Protein AF-A0A0G0BW53-F1 (afdb_monomer_lite)

Secondary structure (DSSP, 8-state):
--SSHHHHHHHHHHHTTS-HHHHHHHT-------------------------TTHHHHHHHHHHHHHHHHHHHHHHHHHHHHHHHHTHHHHHHHHHHHHHHHHHHHHHHHHHHHH-TTSGGGTTTTS-HHHHHHS-HHHHHHHHHHHHHHHHHTSS----HHHHHHHHHHHHHHHHHHHHHHHHHHHHHHHTT-GGGS---HHHHHHHHHHHHHHHHHHHHHHHHHHHTT-

Foldseek 3Di:
DPPPVVVVVVVVVVVVPPPVVVVVVVVPPPPPPPPPPPDDDDDDDPPPPPPCPVVVVVVVVVVVVVVVVVVVVVVCVVVVVVVCVVCVPVVVVVVVVVVVVVLQVLLVVLLVVLPDCPAPLNVPVVDAPVRVVVDDLLVVLVVLLVVLCVVPVVPPDDPPSVVSVVVLVVRLVVLLVSLVVNLVSQVVCVVVVVNVVHPDDPVSNVSSVRSNVSSVVNVVSNVVVVVVVVD

Sequence (231 aa):
MKKLIFSSIFFIFFSTETDSRLLNFLSYEPKTETIDNSVHSHTTHHTTQNNYNMGFGFENKINAFAQGASQAAKAKLPLIKDFLINNKYKITIGTVVVIYSYLLWQITSLNKKIATGTTWSSWKNNLTMKELYQTCHKKLAEELIRDIKLKYMDAKNFENLSASIFAFSSDINKEIKTLKRYNFIVTWIKRFLIGFAFPIQHILCLEADQKIARLEFMKSLLSEWMIDRKS

Radius of gyration: 29.17 Å; chains: 1; bounding box: 84×34×65 Å

pLDDT: mean 82.32, std 18.9, range [42.78, 98.19]

Structure (mmCIF, N/CA/C/O backbone):
data_AF-A0A0G0BW53-F1
#
_entry.id   AF-A0A0G0BW53-F1
#
loop_
_atom_site.group_PDB
_atom_site.id
_atom_site.type_symbol
_atom_site.label_atom_id
_atom_site.label_alt_id
_atom_site.label_comp_id
_atom_site.label_asym_id
_atom_site.label_entity_id
_atom_site.label_seq_id
_atom_site.pdbx_PDB_ins_code
_atom_site.Cartn_x
_atom_site.Cartn_y
_atom_site.Cartn_z
_atom_site.occupancy
_atom_site.B_iso_or_equiv
_atom_site.auth_seq_id
_atom_site.auth_comp_id
_atom_site.auth_asym_id
_atom_site.auth_atom_id
_atom_site.pdbx_PDB_model_num
ATOM 1 N N . MET A 1 1 ? 3.025 15.984 -32.394 1.00 47.03 1 MET A N 1
ATOM 2 C CA . MET A 1 1 ? 3.150 16.591 -31.046 1.00 47.03 1 MET A CA 1
ATOM 3 C C . MET A 1 1 ? 2.658 15.738 -29.860 1.00 47.03 1 MET A C 1
ATOM 5 O O . MET A 1 1 ? 2.962 16.107 -28.740 1.00 47.03 1 MET A O 1
ATOM 9 N N . LYS A 1 2 ? 1.989 14.580 -30.027 1.00 49.97 2 LYS A N 1
ATOM 10 C CA . LYS A 1 2 ? 1.513 13.762 -28.879 1.00 49.97 2 LYS A CA 1
ATOM 11 C C . LYS A 1 2 ? 2.563 12.835 -28.218 1.00 49.97 2 LYS A C 1
ATOM 13 O O . LYS A 1 2 ? 2.306 12.314 -27.141 1.00 49.97 2 LYS A O 1
ATOM 18 N N . LYS A 1 3 ? 3.745 12.632 -28.821 1.00 49.91 3 LYS A N 1
ATOM 19 C CA . LYS A 1 3 ? 4.763 11.673 -28.328 1.00 49.91 3 LYS A CA 1
ATOM 20 C C . LYS A 1 3 ? 5.655 12.189 -27.184 1.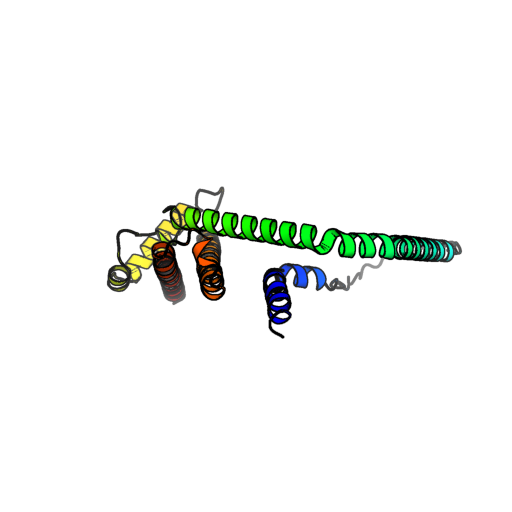00 49.91 3 LYS A C 1
ATOM 22 O O . LYS A 1 3 ? 6.213 11.371 -26.468 1.00 49.91 3 LYS A O 1
ATOM 27 N N . LEU A 1 4 ? 5.767 13.506 -26.976 1.00 45.62 4 LEU A N 1
ATOM 28 C CA . LEU A 1 4 ? 6.643 14.073 -25.934 1.00 45.62 4 LEU A CA 1
ATOM 29 C C . LEU A 1 4 ? 6.002 14.102 -24.535 1.00 45.62 4 LEU A C 1
ATOM 31 O O . LEU A 1 4 ? 6.712 14.027 -23.541 1.00 45.62 4 LEU A O 1
ATOM 35 N N . ILE A 1 5 ? 4.668 14.109 -24.441 1.00 52.00 5 ILE A N 1
ATOM 36 C CA . ILE A 1 5 ? 3.956 14.200 -23.153 1.00 52.00 5 ILE A CA 1
ATOM 37 C C . ILE A 1 5 ? 4.081 12.897 -22.338 1.00 52.00 5 ILE A C 1
ATOM 39 O O . ILE A 1 5 ? 4.139 12.931 -21.112 1.00 52.00 5 ILE A O 1
ATOM 43 N N . PHE A 1 6 ? 4.196 11.742 -23.002 1.00 50.62 6 PHE A N 1
ATOM 44 C CA . PHE A 1 6 ? 4.297 10.446 -22.320 1.00 50.62 6 PHE A CA 1
ATOM 45 C C . PHE A 1 6 ? 5.625 10.244 -21.572 1.00 50.62 6 PHE A C 1
ATOM 47 O O . PHE A 1 6 ? 5.634 9.598 -20.527 1.00 50.62 6 PHE A O 1
ATOM 54 N N . SER A 1 7 ? 6.732 10.819 -22.057 1.00 48.44 7 SER A N 1
ATOM 55 C CA . SER A 1 7 ? 8.052 10.635 -21.434 1.00 48.44 7 SER A CA 1
ATOM 56 C C . SER A 1 7 ? 8.207 11.433 -20.136 1.00 48.44 7 SER A C 1
ATOM 58 O O . SER A 1 7 ? 8.827 10.949 -19.192 1.00 48.44 7 SER A O 1
ATOM 60 N N . SER A 1 8 ? 7.632 12.636 -20.059 1.00 50.16 8 SER A N 1
ATOM 61 C CA . SER A 1 8 ? 7.740 13.493 -18.870 1.00 50.16 8 SER A CA 1
ATOM 62 C C . SER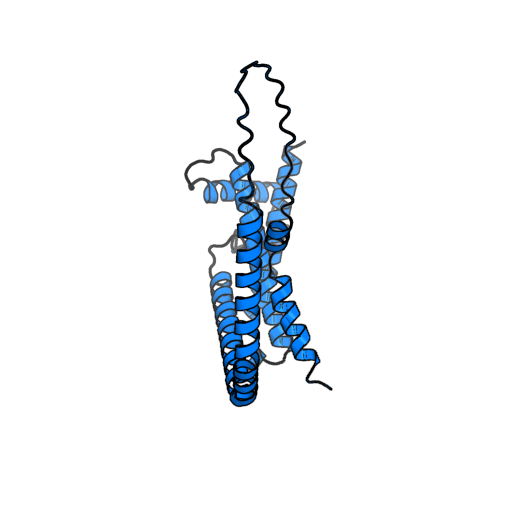 A 1 8 ? 6.875 12.996 -17.707 1.00 50.16 8 SER A C 1
ATOM 64 O O . SER A 1 8 ? 7.281 13.103 -16.555 1.00 50.16 8 SER A O 1
ATOM 66 N N . ILE A 1 9 ? 5.719 12.383 -17.989 1.00 55.94 9 ILE A N 1
ATOM 67 C CA . ILE A 1 9 ? 4.835 11.823 -16.949 1.00 55.94 9 ILE A CA 1
ATOM 68 C C . ILE A 1 9 ? 5.462 10.576 -16.303 1.00 55.94 9 ILE A C 1
ATOM 70 O O . ILE A 1 9 ? 5.307 10.358 -15.102 1.00 55.94 9 ILE A O 1
ATOM 74 N N . PHE A 1 10 ? 6.229 9.792 -17.069 1.00 53.41 10 PHE A N 1
ATOM 75 C CA . PHE A 1 10 ? 6.910 8.598 -16.560 1.00 53.41 10 PHE A CA 1
ATOM 76 C C . PHE A 1 10 ? 8.030 8.928 -15.559 1.00 53.41 10 PHE A C 1
ATOM 78 O O . PHE A 1 10 ? 8.236 8.194 -14.594 1.00 53.41 10 PHE A O 1
ATOM 85 N N . PHE A 1 11 ? 8.718 10.060 -15.747 1.00 50.84 11 PHE A N 1
ATOM 86 C CA . PHE A 1 11 ? 9.796 10.504 -14.857 1.00 50.84 11 PHE A CA 1
ATOM 87 C C . PHE A 1 11 ? 9.273 10.996 -13.496 1.00 50.84 11 PHE A C 1
ATOM 89 O O . PHE A 1 11 ? 9.895 10.747 -12.464 1.00 50.84 11 PHE A O 1
ATOM 96 N N . ILE A 1 12 ? 8.083 11.609 -13.468 1.00 54.38 12 ILE A N 1
ATOM 97 C CA . ILE A 1 12 ? 7.417 12.015 -12.218 1.00 54.38 12 ILE A CA 1
ATOM 98 C C . ILE A 1 12 ? 7.058 10.780 -11.375 1.00 54.38 12 ILE A C 1
ATOM 100 O O . ILE A 1 12 ? 7.205 10.808 -10.156 1.00 54.38 12 ILE A O 1
ATOM 104 N N . PHE A 1 13 ? 6.683 9.670 -12.023 1.00 49.84 13 PHE A N 1
ATOM 105 C CA . PHE A 1 13 ? 6.316 8.411 -11.363 1.00 49.84 13 PHE A CA 1
ATOM 106 C C . PHE A 1 13 ? 7.469 7.766 -10.574 1.00 49.84 13 PHE A C 1
ATOM 108 O O . PHE A 1 13 ? 7.227 7.147 -9.542 1.00 49.84 13 PHE A O 1
ATOM 115 N N . PHE A 1 14 ? 8.716 7.928 -11.031 1.00 49.62 14 PHE A N 1
ATOM 116 C CA . PHE A 1 14 ? 9.901 7.467 -10.295 1.00 49.62 14 PHE A CA 1
ATOM 117 C C . PHE A 1 14 ? 10.397 8.500 -9.273 1.00 49.62 14 PHE A C 1
ATOM 119 O O . PHE A 1 14 ? 10.877 8.122 -8.206 1.00 49.62 14 PHE A O 1
ATOM 126 N N . SER A 1 15 ? 10.240 9.797 -9.556 1.00 48.31 15 SER A N 1
ATOM 127 C CA . SER A 1 15 ? 10.769 10.863 -8.698 1.00 48.31 15 SER A CA 1
ATOM 128 C C . SER A 1 15 ? 9.950 11.117 -7.427 1.00 48.31 15 SER A C 1
ATOM 130 O O . SER A 1 15 ? 10.503 11.622 -6.455 1.00 48.31 15 SER A O 1
ATOM 132 N N . THR A 1 16 ? 8.657 10.777 -7.385 1.00 46.56 16 THR A N 1
ATOM 133 C CA . THR A 1 16 ? 7.852 10.926 -6.153 1.00 46.56 16 THR A CA 1
ATOM 134 C C . THR A 1 16 ? 8.013 9.766 -5.171 1.00 46.56 16 THR A C 1
ATOM 136 O O . THR A 1 16 ? 7.487 9.828 -4.061 1.00 46.56 16 THR A O 1
ATOM 139 N N . GLU A 1 17 ? 8.715 8.698 -5.567 1.00 47.06 17 GLU A N 1
ATOM 140 C CA . GLU A 1 17 ? 8.947 7.514 -4.731 1.00 47.06 17 GLU A CA 1
ATOM 141 C C . GLU A 1 17 ? 10.419 7.324 -4.332 1.00 47.06 17 GLU A C 1
ATOM 143 O O . GLU A 1 17 ? 10.723 6.460 -3.508 1.00 47.06 17 GLU A O 1
ATOM 148 N N . THR A 1 18 ? 11.323 8.202 -4.788 1.00 47.91 18 THR A N 1
ATOM 149 C CA . THR A 1 18 ? 12.535 8.518 -4.023 1.00 47.91 18 THR A CA 1
ATOM 150 C C . THR A 1 18 ? 12.114 9.284 -2.779 1.00 47.91 18 THR A C 1
ATOM 152 O O . THR A 1 18 ? 12.084 10.511 -2.742 1.00 47.91 18 THR A O 1
ATOM 155 N N . ASP A 1 19 ? 11.686 8.488 -1.804 1.00 46.75 19 ASP A N 1
ATOM 156 C CA . ASP A 1 19 ? 11.539 8.765 -0.389 1.00 46.75 19 ASP A CA 1
ATOM 157 C C . ASP A 1 19 ? 12.305 10.038 -0.002 1.00 46.75 19 ASP A C 1
ATOM 159 O O . ASP A 1 19 ? 13.523 10.118 -0.174 1.00 46.75 19 ASP A O 1
ATOM 163 N N . SER A 1 20 ? 11.623 11.019 0.587 1.00 49.09 20 SER A N 1
ATOM 164 C CA . SER A 1 20 ? 12.261 12.164 1.251 1.00 49.09 20 SER A CA 1
ATOM 165 C C . SER A 1 20 ? 13.295 11.729 2.304 1.00 49.09 20 SER A C 1
ATOM 167 O O . SER A 1 20 ? 14.099 12.536 2.755 1.00 49.09 20 SER A O 1
ATOM 169 N N . ARG A 1 21 ? 13.351 10.433 2.639 1.00 50.72 21 ARG A N 1
ATOM 170 C CA . ARG A 1 21 ? 14.446 9.778 3.361 1.00 50.72 21 ARG A CA 1
ATOM 171 C C . ARG A 1 21 ? 15.791 9.782 2.624 1.00 50.72 21 ARG A C 1
ATOM 173 O O . ARG A 1 21 ? 16.799 9.931 3.297 1.00 50.72 21 ARG A O 1
ATOM 180 N N . LEU A 1 22 ? 15.840 9.666 1.294 1.00 45.09 22 LEU A N 1
ATOM 181 C CA . LEU A 1 22 ? 17.092 9.771 0.524 1.00 45.09 22 LEU A CA 1
ATOM 182 C C . LEU A 1 22 ? 17.559 11.224 0.380 1.00 45.09 22 LEU A C 1
ATOM 184 O O . LEU A 1 22 ? 18.757 11.482 0.442 1.00 45.09 22 LEU A O 1
ATOM 188 N N . LEU A 1 23 ? 16.631 12.180 0.277 1.00 48.31 23 LEU A N 1
ATOM 189 C CA . LEU A 1 23 ? 16.977 13.605 0.335 1.00 48.31 23 LEU A CA 1
ATOM 190 C C . LEU A 1 23 ? 17.398 14.037 1.751 1.00 48.31 23 LEU A C 1
ATOM 192 O O . LEU A 1 23 ? 18.344 14.803 1.882 1.00 48.31 23 LEU A O 1
ATOM 196 N N . ASN A 1 24 ? 16.813 13.467 2.811 1.00 50.53 24 ASN A N 1
ATOM 197 C CA . ASN A 1 24 ? 17.308 13.652 4.182 1.00 50.53 24 ASN A CA 1
ATOM 198 C C . ASN A 1 24 ? 18.659 12.955 4.432 1.00 50.53 24 ASN A C 1
ATOM 200 O O . ASN A 1 24 ? 19.419 13.414 5.275 1.00 50.53 24 ASN A O 1
ATOM 204 N N . PHE A 1 25 ? 18.987 11.888 3.694 1.00 49.53 25 PHE A N 1
ATOM 205 C CA . PHE A 1 25 ? 20.304 11.240 3.765 1.00 49.53 25 PHE A CA 1
ATOM 206 C C . PHE A 1 25 ? 21.402 12.075 3.085 1.00 49.53 25 PHE A C 1
ATOM 208 O O . PHE A 1 25 ? 22.549 12.046 3.516 1.00 49.53 25 PHE A O 1
ATOM 215 N N . LEU A 1 26 ? 21.050 12.856 2.055 1.00 44.78 26 LEU A N 1
ATOM 216 C CA . LEU A 1 26 ? 21.957 13.811 1.401 1.00 44.78 26 LEU A CA 1
ATOM 217 C C . LEU A 1 26 ? 21.978 15.197 2.071 1.00 44.78 26 LEU A C 1
ATOM 219 O O . LEU A 1 26 ? 22.858 15.996 1.772 1.00 44.78 26 LEU A O 1
ATOM 223 N N . SER A 1 27 ? 21.047 15.468 2.990 1.00 43.19 27 SER A N 1
ATOM 224 C CA . SER A 1 27 ? 20.984 16.688 3.810 1.00 43.19 27 SER A CA 1
ATOM 225 C C . SER A 1 27 ? 21.519 16.469 5.231 1.00 43.19 27 SER A C 1
ATOM 227 O O . SER A 1 27 ? 21.149 17.195 6.157 1.00 43.19 27 SER A O 1
ATOM 229 N N . TYR A 1 28 ? 22.376 15.465 5.434 1.00 45.34 28 TYR A N 1
ATOM 230 C CA . TYR A 1 28 ? 23.143 15.363 6.668 1.00 45.34 28 TYR A CA 1
ATOM 231 C C . TYR A 1 28 ? 24.264 16.406 6.622 1.00 45.34 28 TYR A C 1
ATOM 233 O O . TYR A 1 28 ? 25.391 16.112 6.229 1.00 45.34 28 TYR A O 1
ATOM 241 N N . GLU A 1 29 ? 23.943 17.649 6.991 1.00 48.22 29 GLU A N 1
ATOM 242 C CA . GLU A 1 29 ? 24.977 18.565 7.461 1.00 48.22 29 GLU A CA 1
ATOM 243 C C . GLU A 1 29 ? 25.611 17.916 8.697 1.00 48.22 29 GLU A C 1
ATOM 245 O O . GLU A 1 29 ? 24.893 17.618 9.662 1.00 48.22 29 GLU A O 1
ATOM 250 N N . PRO A 1 30 ? 26.926 17.638 8.693 1.00 53.34 30 PRO A N 1
ATOM 251 C CA . PRO A 1 30 ? 27.593 17.210 9.904 1.00 53.34 30 PRO A CA 1
ATOM 252 C C . PRO A 1 30 ? 27.408 18.331 10.922 1.00 53.34 30 PRO A C 1
ATOM 254 O O . PRO A 1 30 ? 27.936 19.428 10.749 1.00 53.34 30 PRO A O 1
ATOM 257 N N . LYS A 1 31 ? 26.633 18.068 11.978 1.00 49.66 31 LYS A N 1
ATOM 258 C CA . LYS A 1 31 ? 26.631 18.936 13.149 1.00 49.66 31 LYS A CA 1
ATOM 259 C C . LYS A 1 31 ? 28.066 18.971 13.645 1.00 49.66 31 LYS A C 1
ATOM 261 O O . LYS A 1 31 ? 28.570 17.976 14.161 1.00 49.66 31 LYS A O 1
ATOM 266 N N . THR A 1 32 ? 28.730 20.098 13.438 1.00 53.66 32 THR A N 1
ATOM 267 C CA . THR A 1 32 ? 29.953 20.434 14.146 1.00 53.66 32 THR A CA 1
ATOM 268 C C . THR A 1 32 ? 29.563 20.576 15.608 1.00 53.66 32 THR A C 1
ATOM 270 O O . THR A 1 32 ? 29.145 21.646 16.046 1.00 53.66 32 THR A O 1
ATOM 273 N N . GLU A 1 33 ? 29.610 19.472 16.353 1.00 52.25 33 GLU A N 1
ATOM 274 C CA . GLU A 1 33 ? 29.711 19.543 17.801 1.00 52.25 33 GLU A CA 1
ATOM 275 C C . GLU A 1 33 ? 30.989 20.323 18.098 1.00 52.25 33 GLU A C 1
ATOM 277 O O . GLU A 1 33 ? 32.107 19.841 17.916 1.00 52.25 33 GLU A O 1
ATOM 282 N N . THR A 1 34 ? 30.813 21.579 18.494 1.00 53.12 34 THR A N 1
ATOM 283 C CA . THR A 1 34 ? 31.802 22.326 19.258 1.00 53.12 34 THR A CA 1
ATOM 284 C C . THR A 1 34 ? 32.022 21.560 20.552 1.00 53.12 34 THR A C 1
ATOM 286 O O . THR A 1 34 ? 31.283 21.718 21.521 1.00 53.12 34 THR A O 1
ATOM 289 N N . ILE A 1 35 ? 33.002 20.660 20.524 1.00 56.97 35 ILE A N 1
ATOM 290 C CA . ILE A 1 35 ? 33.538 20.014 21.711 1.00 56.97 35 ILE A CA 1
ATOM 291 C C . ILE A 1 35 ? 34.257 21.108 22.501 1.00 56.97 35 ILE A C 1
ATOM 293 O O . ILE A 1 35 ? 35.358 21.528 22.141 1.00 56.97 35 ILE A O 1
ATOM 297 N N . ASP A 1 36 ? 33.613 21.576 23.565 1.00 58.81 36 ASP A N 1
ATOM 298 C CA . ASP A 1 36 ? 34.197 22.497 24.533 1.00 58.81 36 ASP A CA 1
ATOM 299 C C . ASP A 1 36 ? 35.163 21.712 25.438 1.00 58.81 36 ASP A C 1
ATOM 301 O O . ASP A 1 36 ? 34.846 21.276 26.546 1.00 58.81 36 ASP A O 1
ATOM 305 N N . ASN A 1 37 ? 36.361 21.452 24.913 1.00 49.72 37 ASN A N 1
ATOM 306 C CA . ASN A 1 37 ? 37.451 20.816 25.646 1.00 49.72 37 ASN A CA 1
ATOM 307 C C . ASN A 1 37 ? 38.156 21.854 26.528 1.00 49.72 37 ASN A C 1
ATOM 309 O O . ASN A 1 37 ? 39.227 22.357 26.190 1.00 49.72 37 ASN A O 1
ATOM 313 N N . SER A 1 38 ? 37.581 22.137 27.696 1.00 61.03 38 SER A N 1
ATOM 314 C CA . SER A 1 38 ? 38.318 22.738 28.811 1.00 61.03 38 SER A CA 1
ATOM 315 C C . SER A 1 38 ? 38.853 21.640 29.733 1.00 61.03 38 SER A C 1
ATOM 317 O O . SER A 1 38 ? 38.332 21.378 30.811 1.00 61.03 38 SER A O 1
ATOM 319 N N . VAL A 1 39 ? 39.933 20.980 29.310 1.00 53.94 39 VAL A N 1
ATOM 320 C CA . VAL A 1 39 ? 40.797 20.246 30.242 1.00 53.94 39 VAL A CA 1
ATOM 321 C C . VAL A 1 39 ? 42.234 20.667 30.004 1.00 53.94 39 VAL A C 1
ATOM 323 O O . VAL A 1 39 ? 42.847 20.423 28.970 1.00 53.94 39 VAL A O 1
ATOM 326 N N . HIS A 1 40 ? 42.721 21.364 31.017 1.00 55.03 40 HIS A N 1
ATOM 327 C CA . HIS A 1 40 ? 44.067 21.846 31.187 1.00 55.03 40 HIS A CA 1
ATOM 328 C C . HIS A 1 40 ? 44.969 20.668 31.579 1.00 55.03 40 HIS A C 1
ATOM 330 O O . HIS A 1 40 ? 44.858 20.137 32.682 1.00 55.03 40 HIS A O 1
ATOM 336 N N . SER A 1 41 ? 45.884 20.277 30.697 1.00 47.28 41 SER A N 1
ATOM 337 C CA . SER A 1 41 ? 47.066 19.508 31.082 1.00 47.28 41 SER A CA 1
ATOM 338 C C . SER A 1 41 ? 48.240 19.881 30.183 1.00 47.28 41 SER A C 1
ATOM 340 O O . SER A 1 41 ? 48.296 19.580 28.993 1.00 47.28 41 SER A O 1
ATOM 342 N N . HIS A 1 42 ? 49.191 20.588 30.792 1.00 53.56 42 HIS A N 1
ATOM 343 C CA . HIS A 1 42 ? 50.514 20.834 30.248 1.00 53.56 42 HIS A CA 1
ATOM 344 C C . HIS A 1 42 ? 51.204 19.496 29.970 1.00 53.56 42 HIS A C 1
ATOM 346 O O . HIS A 1 42 ? 51.542 18.748 30.886 1.00 53.56 42 HIS A O 1
ATOM 352 N N . THR A 1 43 ? 51.459 19.201 28.702 1.00 49.47 43 THR A N 1
ATOM 353 C CA . THR A 1 43 ? 52.485 18.233 28.315 1.00 49.47 43 THR A CA 1
ATOM 354 C C . THR A 1 43 ? 53.292 18.846 27.186 1.00 49.47 43 THR A C 1
ATOM 356 O O . THR A 1 43 ? 52.825 19.006 26.061 1.00 49.47 43 THR A O 1
ATOM 359 N N . THR A 1 44 ? 54.506 19.264 27.527 1.00 53.31 44 THR A N 1
ATOM 360 C CA . THR A 1 44 ? 55.488 19.841 26.614 1.00 53.31 44 THR A CA 1
ATOM 361 C C . THR A 1 44 ? 56.021 18.735 25.707 1.00 53.31 44 THR A C 1
ATOM 363 O O . THR A 1 44 ? 57.019 18.090 26.014 1.00 53.31 44 THR A O 1
ATOM 366 N N . HIS A 1 45 ? 55.339 18.482 24.592 1.00 42.78 45 HIS A N 1
ATOM 367 C CA . HIS A 1 45 ? 55.886 17.670 23.514 1.00 42.78 45 HIS A CA 1
ATOM 368 C C . HIS A 1 45 ? 56.641 18.571 22.540 1.00 42.78 45 HIS A C 1
ATOM 370 O O . HIS A 1 45 ? 56.090 19.515 21.979 1.00 42.78 45 HIS A O 1
ATOM 376 N N . HIS A 1 46 ? 57.925 18.269 22.351 1.00 47.28 46 HIS A N 1
ATOM 377 C CA . HIS A 1 46 ? 58.749 18.835 21.295 1.00 47.28 46 HIS A CA 1
ATOM 378 C C . HIS A 1 46 ? 58.091 18.579 19.933 1.00 47.28 46 HIS A C 1
ATOM 380 O O . HIS A 1 46 ? 58.102 17.460 19.422 1.00 47.28 46 HIS A O 1
ATOM 386 N N . THR A 1 47 ? 57.531 19.630 19.337 1.00 48.06 47 THR A N 1
ATOM 387 C CA . THR A 1 47 ? 57.076 19.633 17.948 1.00 48.06 47 THR A CA 1
ATOM 388 C C . THR A 1 47 ? 58.300 19.560 17.043 1.00 48.06 47 THR A C 1
ATOM 390 O O . THR A 1 47 ? 58.895 20.576 16.687 1.00 48.06 47 THR A O 1
ATOM 393 N N . THR A 1 48 ? 58.696 18.350 16.655 1.00 52.25 48 THR A N 1
ATOM 394 C CA . THR A 1 48 ? 59.502 18.159 15.452 1.00 52.25 48 THR A CA 1
ATOM 395 C C . THR A 1 48 ? 58.670 18.692 14.289 1.00 52.25 48 THR A C 1
ATOM 397 O O . THR A 1 48 ? 57.673 18.080 13.904 1.00 52.25 48 THR A O 1
ATOM 400 N N . GLN A 1 49 ? 59.044 19.857 13.754 1.00 47.19 49 GLN A N 1
ATOM 401 C CA . GLN A 1 49 ? 58.555 20.352 12.470 1.00 47.19 49 GLN A CA 1
ATOM 402 C C . GLN A 1 49 ? 59.041 19.406 11.364 1.00 47.19 49 GLN A C 1
ATOM 404 O O . GLN A 1 49 ? 59.969 19.701 10.616 1.00 47.19 49 GLN A O 1
ATOM 409 N N . ASN A 1 50 ? 58.415 18.236 11.268 1.00 53.03 50 ASN A N 1
ATOM 410 C CA . ASN A 1 50 ? 58.478 17.435 10.066 1.00 53.03 50 ASN A CA 1
ATOM 411 C C . ASN A 1 50 ? 57.659 18.174 9.019 1.00 53.03 50 ASN A C 1
ATOM 413 O O . ASN A 1 50 ? 56.440 18.291 9.099 1.00 53.03 50 ASN A O 1
ATOM 417 N N . ASN A 1 51 ? 58.394 18.739 8.074 1.00 52.50 51 ASN A N 1
ATOM 418 C CA . ASN A 1 51 ? 57.917 19.411 6.888 1.00 52.50 51 ASN A CA 1
ATOM 419 C C . ASN A 1 51 ? 57.009 18.445 6.102 1.00 52.50 51 ASN A C 1
ATOM 421 O O . ASN A 1 51 ? 57.489 17.609 5.334 1.00 52.50 51 ASN A O 1
ATOM 425 N N . TYR A 1 52 ? 55.695 18.498 6.348 1.00 54.25 52 TYR A N 1
ATOM 426 C CA . TYR A 1 52 ? 54.688 17.686 5.663 1.00 54.25 52 TYR A CA 1
ATOM 427 C C . TYR A 1 52 ? 54.479 18.199 4.234 1.00 54.25 52 TYR A C 1
ATOM 429 O O . TYR A 1 52 ? 53.410 18.665 3.857 1.00 54.25 52 TYR A O 1
ATOM 437 N N . ASN A 1 53 ? 55.495 18.016 3.395 1.00 55.75 53 ASN A N 1
ATOM 438 C CA . ASN A 1 53 ? 55.400 18.151 1.943 1.00 55.75 53 ASN A CA 1
ATOM 439 C C . ASN A 1 53 ? 54.704 16.925 1.295 1.00 55.75 53 ASN A C 1
ATOM 441 O O . ASN A 1 53 ? 54.772 16.717 0.087 1.00 55.75 53 ASN A O 1
ATOM 445 N N . MET A 1 54 ? 54.031 16.087 2.100 1.00 57.22 54 MET A N 1
ATOM 446 C CA . MET A 1 54 ? 53.312 14.883 1.661 1.00 57.22 54 MET A CA 1
ATOM 447 C C . MET A 1 54 ? 51.924 15.176 1.057 1.00 57.22 54 MET A C 1
ATOM 449 O O . MET A 1 54 ? 51.366 14.305 0.392 1.00 57.22 54 MET A O 1
ATOM 453 N N . GLY A 1 55 ? 51.375 16.387 1.232 1.00 57.44 55 GLY A N 1
ATOM 454 C CA . GLY A 1 55 ? 50.068 16.772 0.673 1.00 57.44 55 GLY A CA 1
ATOM 455 C C . GLY A 1 55 ? 50.077 16.979 -0.848 1.00 57.44 55 GLY A C 1
ATOM 456 O O . GLY A 1 55 ? 49.168 16.529 -1.545 1.00 57.44 55 GLY A O 1
ATOM 457 N N . PHE A 1 56 ? 51.156 17.551 -1.393 1.00 62.28 56 PHE A N 1
ATOM 458 C CA . PHE A 1 56 ? 51.247 17.917 -2.816 1.00 62.28 56 PHE A CA 1
ATOM 459 C C . PHE A 1 56 ? 51.270 16.704 -3.768 1.00 62.28 56 PHE A C 1
ATOM 461 O O . PHE A 1 56 ? 50.844 16.784 -4.920 1.00 62.28 56 PHE A O 1
ATOM 468 N N . GLY A 1 57 ? 51.751 15.548 -3.298 1.00 72.88 57 GLY A N 1
ATOM 469 C CA . GLY A 1 57 ? 51.802 14.321 -4.099 1.00 72.88 57 GLY A CA 1
ATOM 470 C C . GLY A 1 57 ? 50.458 13.594 -4.212 1.00 72.88 57 GLY A C 1
ATOM 471 O O . GLY A 1 57 ? 50.231 12.871 -5.183 1.00 72.88 57 GLY A O 1
ATOM 472 N N . PHE A 1 58 ? 49.567 13.769 -3.235 1.00 79.94 58 PHE A N 1
ATOM 473 C CA . PHE A 1 58 ? 48.275 13.086 -3.205 1.00 79.94 58 PHE A CA 1
ATOM 474 C C . PHE A 1 58 ? 47.251 13.767 -4.118 1.00 79.94 58 PHE A C 1
ATOM 476 O O . PHE A 1 58 ? 46.594 13.091 -4.911 1.00 79.94 58 PHE A O 1
ATOM 483 N N . GLU A 1 59 ? 47.191 15.100 -4.103 1.00 82.62 59 GLU A N 1
ATOM 484 C CA . GLU A 1 59 ? 46.294 15.874 -4.973 1.00 82.62 59 GLU A CA 1
ATOM 485 C C . GLU A 1 59 ? 46.593 15.640 -6.460 1.00 82.62 59 GLU A C 1
ATOM 487 O O . GLU A 1 59 ? 45.683 15.417 -7.260 1.00 82.62 59 GLU A O 1
ATOM 492 N N . ASN A 1 60 ? 47.874 15.562 -6.828 1.00 85.50 60 ASN A N 1
ATOM 493 C CA . ASN A 1 60 ? 48.282 15.257 -8.199 1.00 85.50 60 ASN A CA 1
ATOM 494 C C . ASN A 1 60 ? 47.851 13.851 -8.648 1.00 85.50 60 ASN A C 1
ATOM 496 O O . ASN A 1 60 ? 47.453 13.669 -9.800 1.00 85.50 60 ASN A O 1
ATOM 500 N N . LYS A 1 61 ? 47.861 12.859 -7.746 1.00 87.50 61 LYS A N 1
ATOM 501 C CA . LYS A 1 61 ? 47.374 11.501 -8.044 1.00 87.50 61 LYS A CA 1
ATOM 502 C C . LYS A 1 61 ? 45.853 11.453 -8.188 1.00 87.50 61 LYS A C 1
ATOM 504 O O . LYS A 1 61 ? 45.368 10.775 -9.092 1.00 87.50 61 LYS A O 1
ATOM 509 N N . ILE A 1 62 ? 45.111 12.191 -7.358 1.00 88.25 62 ILE A N 1
ATOM 510 C CA . ILE A 1 62 ? 43.650 12.318 -7.492 1.00 88.25 62 ILE A CA 1
ATOM 511 C C . ILE A 1 62 ? 43.297 12.968 -8.830 1.00 88.25 62 ILE A C 1
ATOM 513 O O . ILE A 1 62 ? 42.456 12.445 -9.560 1.00 88.25 62 ILE A O 1
ATOM 517 N N . ASN A 1 63 ? 43.974 14.058 -9.193 1.00 91.38 63 ASN A N 1
ATOM 518 C CA . ASN A 1 63 ? 43.719 14.770 -10.443 1.00 91.38 63 ASN A CA 1
ATOM 519 C C . ASN A 1 63 ? 44.063 13.916 -11.669 1.00 91.38 63 ASN A C 1
ATOM 521 O O . ASN A 1 63 ? 43.275 13.857 -12.612 1.00 91.38 63 ASN A O 1
ATOM 525 N N . ALA A 1 64 ? 45.184 13.191 -11.640 1.00 90.88 64 ALA A N 1
ATOM 526 C CA . ALA A 1 64 ? 45.555 12.266 -12.709 1.00 90.88 64 ALA A CA 1
ATOM 527 C C . ALA A 1 64 ? 44.550 11.108 -12.848 1.00 90.88 64 ALA A C 1
ATOM 529 O O . ALA A 1 64 ? 44.151 10.768 -13.963 1.00 90.88 64 ALA A O 1
ATOM 530 N N . PHE A 1 65 ? 44.084 10.536 -11.732 1.00 93.56 65 PHE A N 1
ATOM 531 C CA . PHE A 1 65 ? 43.056 9.492 -11.744 1.00 93.56 65 PHE A CA 1
ATOM 532 C C . PHE A 1 65 ? 41.718 10.014 -12.281 1.00 93.56 65 PHE A C 1
ATOM 534 O O . PHE A 1 65 ? 41.116 9.382 -13.149 1.00 93.56 65 PHE A O 1
ATOM 541 N N . ALA A 1 66 ? 41.272 11.189 -11.829 1.00 92.88 66 ALA A N 1
ATOM 542 C CA . ALA A 1 66 ? 40.042 11.820 -12.300 1.00 92.88 66 ALA A CA 1
ATOM 543 C C . ALA A 1 66 ? 40.106 12.142 -13.803 1.00 92.88 66 ALA A C 1
ATOM 545 O O . ALA A 1 66 ? 39.159 11.857 -14.543 1.00 92.88 66 ALA A O 1
ATOM 546 N N . GLN A 1 67 ? 41.237 12.669 -14.286 1.00 94.12 67 GLN A N 1
ATOM 547 C CA . GLN A 1 67 ? 41.456 12.917 -15.711 1.00 94.12 67 GLN A CA 1
ATOM 548 C C . GLN A 1 67 ? 41.446 11.613 -16.514 1.00 94.12 67 GLN A C 1
ATOM 550 O O . GLN A 1 67 ? 40.716 11.531 -17.505 1.00 94.12 67 GLN A O 1
ATOM 555 N N . GLY A 1 68 ? 42.151 10.575 -16.054 1.00 94.19 68 GLY A N 1
ATOM 556 C CA . GLY A 1 68 ? 42.159 9.254 -16.687 1.00 94.19 68 GLY A CA 1
ATOM 557 C C . GLY A 1 68 ? 40.766 8.622 -16.764 1.00 94.19 68 GLY A C 1
ATOM 558 O O . GLY A 1 68 ? 40.343 8.176 -17.832 1.00 94.19 68 GLY A O 1
ATOM 559 N N . ALA A 1 69 ? 39.999 8.668 -15.671 1.00 92.75 69 ALA A N 1
ATOM 560 C CA . ALA A 1 69 ? 38.620 8.187 -15.631 1.00 92.75 69 ALA A CA 1
ATOM 561 C C . ALA A 1 69 ? 37.710 8.966 -16.597 1.00 92.75 69 ALA A C 1
ATOM 563 O O . ALA A 1 69 ? 36.908 8.367 -17.318 1.00 92.75 69 ALA A O 1
ATOM 564 N N . SER A 1 70 ? 37.863 10.293 -16.675 1.00 92.88 70 SER A N 1
ATOM 565 C CA . SER A 1 70 ? 37.072 11.136 -17.581 1.00 92.88 70 SER A CA 1
ATOM 566 C C . SER A 1 70 ? 37.375 10.867 -19.060 1.00 92.88 70 SER A C 1
ATOM 568 O O . SER A 1 70 ? 36.456 10.815 -19.879 1.00 92.88 70 SER A O 1
ATOM 570 N N . GLN A 1 71 ? 38.645 10.648 -19.415 1.00 94.62 71 GLN A N 1
ATOM 571 C CA . GLN A 1 71 ? 39.058 10.327 -20.782 1.00 94.62 71 GLN A CA 1
ATOM 572 C C . GLN A 1 71 ? 38.577 8.929 -21.185 1.00 94.62 71 GLN A C 1
ATOM 574 O O . GLN A 1 71 ? 38.016 8.765 -22.270 1.00 94.62 71 GLN A O 1
ATOM 579 N N . ALA A 1 72 ? 38.690 7.946 -20.285 1.00 93.12 72 ALA A N 1
ATOM 580 C CA . ALA A 1 72 ? 38.160 6.602 -20.499 1.00 93.12 72 ALA A CA 1
ATOM 581 C C . ALA A 1 72 ? 36.631 6.602 -20.679 1.00 93.12 72 ALA A C 1
ATOM 583 O O . ALA A 1 72 ? 36.108 5.889 -21.537 1.00 93.12 72 ALA A O 1
ATOM 584 N N . ALA A 1 73 ? 35.904 7.426 -19.918 1.00 92.12 73 ALA A N 1
ATOM 585 C CA . ALA A 1 73 ? 34.465 7.604 -20.098 1.00 92.12 73 ALA A CA 1
ATOM 586 C C . ALA A 1 73 ? 34.139 8.240 -21.460 1.00 92.12 73 ALA A C 1
ATOM 588 O O . ALA A 1 73 ? 33.302 7.712 -22.194 1.00 92.12 73 ALA A O 1
ATOM 589 N N . LYS A 1 74 ? 34.841 9.318 -21.845 1.00 93.88 74 LYS A N 1
ATOM 590 C CA . LYS A 1 74 ? 34.660 9.992 -23.145 1.00 93.88 74 LYS A CA 1
ATOM 591 C C . LYS A 1 74 ? 34.894 9.057 -24.330 1.00 93.88 74 LYS A C 1
ATOM 593 O O . LYS A 1 74 ? 34.123 9.104 -25.284 1.00 93.88 74 LYS A O 1
ATOM 598 N N . ALA A 1 75 ? 35.887 8.173 -24.247 1.00 94.31 75 ALA A N 1
ATOM 599 C CA . ALA A 1 75 ? 36.163 7.185 -25.290 1.00 94.31 75 ALA A CA 1
ATOM 600 C C . ALA A 1 75 ? 35.043 6.136 -25.443 1.00 94.31 75 ALA A C 1
ATOM 602 O O . ALA A 1 75 ? 34.799 5.652 -26.546 1.00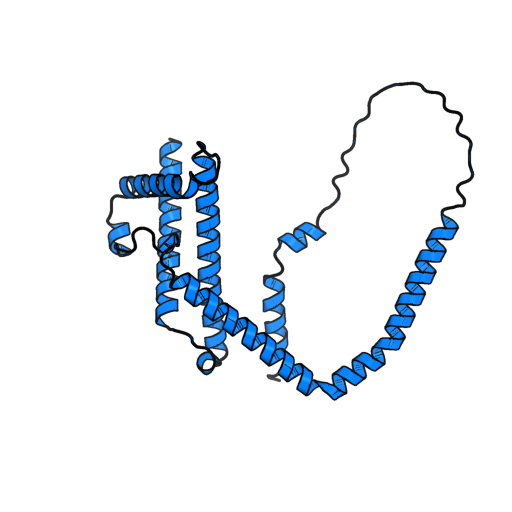 94.31 75 ALA A O 1
ATOM 603 N N . LYS A 1 76 ? 34.323 5.801 -24.361 1.00 94.38 76 LYS A N 1
ATOM 604 C CA . LYS A 1 76 ? 33.218 4.821 -24.385 1.00 94.38 76 LYS A CA 1
ATOM 605 C C . LYS A 1 76 ? 31.862 5.420 -24.772 1.00 94.38 76 LYS A C 1
ATOM 607 O O . LYS A 1 76 ? 30.989 4.683 -25.227 1.00 94.38 76 LYS A O 1
ATOM 612 N N . LEU A 1 77 ? 31.674 6.733 -24.624 1.00 93.88 77 LEU A N 1
ATOM 613 C CA . LEU A 1 77 ? 30.430 7.422 -24.991 1.00 93.88 77 LEU A CA 1
ATOM 614 C C . LEU A 1 77 ? 29.951 7.174 -26.437 1.00 93.88 77 LEU A C 1
ATOM 616 O O . LEU A 1 77 ? 28.765 6.868 -26.586 1.00 93.88 77 LEU A O 1
ATOM 620 N N . PRO A 1 78 ? 30.787 7.276 -27.495 1.00 94.94 78 PRO A N 1
ATOM 621 C CA . PRO A 1 78 ? 30.320 7.032 -28.861 1.00 94.94 78 PRO A CA 1
ATOM 622 C C . PRO A 1 78 ? 29.840 5.589 -29.053 1.00 94.94 78 PRO A C 1
ATOM 624 O O . PRO A 1 78 ? 28.766 5.385 -29.609 1.00 94.94 78 PRO A O 1
ATOM 627 N N . LEU A 1 79 ? 30.541 4.602 -28.478 1.00 94.50 79 LEU A N 1
ATOM 628 C CA . LEU A 1 79 ? 30.146 3.189 -28.551 1.00 94.50 79 LEU A CA 1
ATOM 629 C C . LEU A 1 79 ? 28.776 2.936 -27.906 1.00 94.50 79 LEU A C 1
ATOM 631 O O . LEU A 1 79 ? 27.944 2.225 -28.468 1.00 94.50 79 LEU A O 1
ATOM 635 N N . ILE A 1 80 ? 28.514 3.542 -26.741 1.00 94.75 80 ILE A N 1
ATOM 636 C CA . ILE A 1 80 ? 27.206 3.448 -26.074 1.00 94.75 80 ILE A CA 1
ATOM 637 C C . ILE A 1 80 ? 26.131 4.126 -26.926 1.00 94.75 80 ILE A C 1
ATOM 639 O O . ILE A 1 80 ? 25.043 3.577 -27.094 1.00 94.75 80 ILE A O 1
ATOM 643 N N . LYS A 1 81 ? 26.426 5.303 -27.487 1.00 95.62 81 LYS A N 1
ATOM 644 C CA . LYS A 1 81 ? 25.486 6.044 -28.335 1.00 95.62 81 LYS A CA 1
ATOM 645 C C . LYS A 1 81 ? 25.103 5.239 -29.577 1.00 95.62 81 LYS A C 1
ATOM 647 O O . LYS A 1 81 ? 23.912 5.100 -29.855 1.00 95.62 81 LYS A O 1
ATOM 652 N N . ASP A 1 82 ? 26.077 4.667 -30.273 1.00 96.19 82 ASP A N 1
ATOM 653 C CA . ASP A 1 82 ? 25.843 3.859 -31.471 1.00 96.19 82 ASP A CA 1
ATOM 654 C C . ASP A 1 82 ? 25.059 2.591 -31.129 1.00 96.19 82 ASP A C 1
ATOM 656 O O . ASP A 1 82 ? 24.089 2.249 -31.809 1.00 96.19 82 ASP A O 1
ATOM 660 N N . PHE A 1 83 ? 25.392 1.940 -30.010 1.00 96.25 83 PHE A N 1
ATOM 661 C CA . PHE A 1 83 ? 24.627 0.805 -29.505 1.00 96.25 83 PHE A CA 1
ATOM 662 C C . PHE A 1 83 ? 23.160 1.169 -29.220 1.00 96.25 83 PHE A C 1
ATOM 664 O O . PHE A 1 83 ? 22.262 0.435 -29.646 1.00 96.25 83 PHE A O 1
ATOM 671 N N . LEU A 1 84 ? 22.902 2.295 -28.542 1.00 95.38 84 LEU A N 1
ATOM 672 C CA . LEU A 1 84 ? 21.550 2.777 -28.233 1.00 95.38 84 LEU A CA 1
ATOM 673 C C . LEU A 1 84 ? 20.756 3.095 -29.506 1.00 95.38 84 LEU A C 1
ATOM 675 O O . LEU A 1 84 ? 19.582 2.740 -29.595 1.00 95.38 84 LEU A O 1
ATOM 679 N N . ILE A 1 85 ? 21.383 3.731 -30.500 1.00 96.19 85 ILE A N 1
ATOM 680 C CA . ILE A 1 85 ? 20.735 4.081 -31.772 1.00 96.19 85 ILE A CA 1
ATOM 681 C C . ILE A 1 85 ? 20.385 2.814 -32.559 1.00 96.19 85 ILE A C 1
ATOM 683 O O . ILE A 1 85 ? 19.241 2.666 -33.003 1.00 96.19 85 ILE A O 1
ATOM 687 N N . ASN A 1 86 ? 21.331 1.880 -32.668 1.00 97.31 86 ASN A N 1
ATOM 688 C CA . ASN A 1 86 ? 21.163 0.639 -33.425 1.00 97.31 86 ASN A CA 1
ATOM 689 C C . ASN A 1 86 ? 20.160 -0.319 -32.766 1.00 97.31 86 ASN A C 1
ATOM 691 O O . ASN A 1 86 ? 19.470 -1.066 -33.458 1.00 97.31 86 ASN A O 1
ATOM 695 N N . ASN A 1 87 ? 20.021 -0.276 -31.436 1.00 96.12 87 ASN A N 1
ATOM 696 C CA . ASN A 1 87 ? 19.134 -1.165 -30.679 1.00 96.12 87 ASN A CA 1
ATOM 697 C C . ASN A 1 87 ? 17.901 -0.466 -30.084 1.00 96.12 87 ASN A C 1
ATOM 699 O O . ASN A 1 87 ? 17.208 -1.067 -29.260 1.00 96.12 87 ASN A O 1
ATOM 703 N N . LYS A 1 88 ? 17.566 0.761 -30.510 1.00 94.62 88 LYS A N 1
ATOM 704 C CA . LYS A 1 88 ? 16.502 1.578 -29.890 1.00 94.62 88 LYS A CA 1
ATOM 705 C C . LYS A 1 88 ? 15.163 0.853 -29.730 1.00 94.62 88 LYS A C 1
ATOM 707 O O . LYS A 1 88 ? 14.529 0.961 -28.683 1.00 94.62 88 LYS A O 1
ATOM 712 N N . TYR A 1 89 ? 14.743 0.072 -30.729 1.00 95.50 89 TYR A N 1
ATOM 713 C CA . TYR A 1 89 ? 13.487 -0.683 -30.671 1.00 95.50 89 TYR A CA 1
ATOM 714 C C . TYR A 1 89 ? 13.553 -1.859 -29.693 1.00 95.50 89 TYR A C 1
ATOM 716 O O . TYR A 1 89 ? 12.623 -2.036 -28.912 1.00 95.50 89 TYR A O 1
ATOM 724 N N . LYS A 1 90 ? 14.658 -2.619 -29.680 1.00 96.31 90 LYS A N 1
ATOM 725 C CA . LYS A 1 90 ? 14.854 -3.734 -28.738 1.00 96.31 90 LYS A CA 1
ATOM 726 C C . LYS A 1 90 ? 14.868 -3.232 -27.298 1.00 96.31 90 LYS A C 1
ATOM 728 O O . LYS A 1 90 ? 14.209 -3.814 -26.445 1.00 96.31 90 LYS A O 1
ATOM 73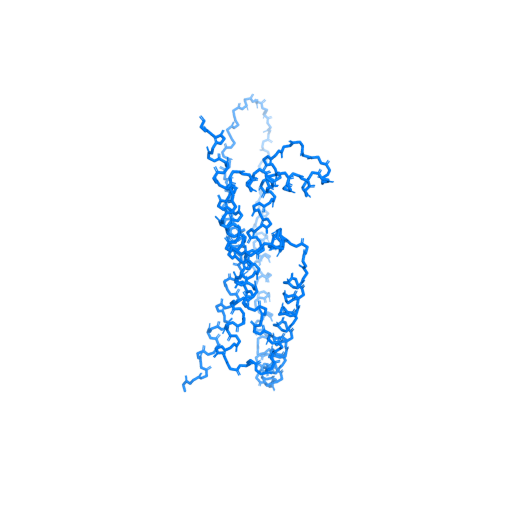3 N N . ILE A 1 91 ? 15.558 -2.117 -27.058 1.00 95.12 91 ILE A N 1
ATOM 734 C CA . ILE A 1 91 ? 15.600 -1.461 -25.748 1.00 95.12 91 ILE A CA 1
ATOM 735 C C . ILE A 1 91 ? 14.201 -0.984 -25.362 1.00 95.12 91 ILE A C 1
ATOM 737 O O . ILE A 1 91 ? 13.743 -1.307 -24.277 1.00 95.12 91 ILE A O 1
ATOM 741 N N . THR A 1 92 ? 13.484 -0.303 -26.262 1.00 93.44 92 THR A N 1
ATOM 742 C CA . THR A 1 92 ? 12.122 0.186 -25.983 1.00 93.44 92 THR A CA 1
ATOM 743 C C . THR A 1 92 ? 11.177 -0.961 -25.628 1.00 93.44 92 THR A C 1
ATOM 745 O O . THR A 1 92 ? 10.480 -0.884 -24.620 1.00 93.44 92 THR A O 1
ATOM 748 N N . ILE A 1 93 ? 11.170 -2.041 -26.415 1.00 95.44 93 ILE A N 1
ATOM 749 C CA . ILE A 1 93 ? 10.330 -3.219 -26.154 1.00 95.44 93 ILE A CA 1
ATOM 750 C C . ILE A 1 93 ? 10.720 -3.861 -24.821 1.00 95.44 93 ILE A C 1
ATOM 752 O O . ILE A 1 93 ? 9.845 -4.119 -23.998 1.00 95.44 93 ILE A O 1
ATOM 756 N N . GLY A 1 94 ? 12.017 -4.060 -24.571 1.00 96.31 94 GLY A N 1
ATOM 757 C CA . GLY A 1 94 ? 12.505 -4.607 -23.306 1.00 96.31 94 GLY A CA 1
ATOM 758 C C . GLY A 1 94 ? 12.074 -3.761 -22.108 1.00 96.31 94 GLY A C 1
ATOM 759 O O . GLY A 1 94 ? 11.532 -4.291 -21.141 1.00 96.31 94 GLY A O 1
ATOM 760 N N . THR A 1 95 ? 12.220 -2.438 -22.194 1.00 93.62 95 THR A N 1
ATOM 761 C CA . THR A 1 95 ? 11.777 -1.503 -21.153 1.00 93.62 95 THR A CA 1
ATOM 762 C C . THR A 1 95 ? 10.271 -1.592 -20.917 1.00 93.62 95 THR A C 1
ATOM 764 O O . THR A 1 95 ? 9.845 -1.675 -19.767 1.00 93.62 95 THR A O 1
ATOM 767 N N . VAL A 1 96 ? 9.458 -1.642 -21.978 1.00 92.19 96 VAL A N 1
ATOM 768 C CA . VAL A 1 96 ? 7.998 -1.795 -21.861 1.00 92.19 96 VAL A CA 1
ATOM 769 C C . VAL A 1 96 ? 7.632 -3.114 -21.177 1.00 92.19 96 VAL A C 1
ATOM 771 O O . VAL A 1 96 ? 6.798 -3.109 -20.273 1.00 92.19 96 VAL A O 1
ATOM 774 N N . VAL A 1 97 ? 8.275 -4.226 -21.543 1.00 95.25 97 VAL A N 1
ATOM 775 C CA . VAL A 1 97 ? 8.029 -5.547 -20.938 1.00 95.25 97 VAL A CA 1
ATOM 776 C C . VAL A 1 97 ? 8.394 -5.561 -19.454 1.00 95.25 97 VAL A C 1
ATOM 778 O O . VAL A 1 97 ? 7.622 -6.075 -18.643 1.00 95.25 97 VAL A O 1
ATOM 781 N N . VAL A 1 98 ? 9.529 -4.969 -19.074 1.00 96.19 98 VAL A N 1
ATOM 782 C CA . VAL A 1 98 ? 9.960 -4.872 -17.669 1.00 96.19 98 VAL A CA 1
ATOM 783 C C . VAL A 1 98 ? 8.971 -4.043 -16.851 1.00 96.19 98 VAL A C 1
ATOM 785 O O . VAL A 1 98 ? 8.521 -4.492 -15.798 1.00 96.19 98 VAL A O 1
ATOM 788 N N . ILE A 1 99 ? 8.578 -2.869 -17.352 1.00 91.81 99 ILE A N 1
ATOM 789 C CA . ILE A 1 99 ? 7.586 -1.999 -16.704 1.00 91.81 99 ILE A CA 1
ATOM 790 C C . ILE A 1 99 ? 6.250 -2.727 -16.542 1.00 91.81 99 ILE A C 1
ATOM 792 O O . ILE A 1 99 ? 5.666 -2.714 -15.459 1.00 91.81 99 ILE A O 1
ATOM 796 N N . TYR A 1 100 ? 5.767 -3.368 -17.607 1.00 92.00 100 TYR A N 1
ATOM 797 C CA . TYR A 1 100 ? 4.503 -4.097 -17.593 1.00 92.00 100 TYR A CA 1
ATOM 798 C C . TYR A 1 100 ? 4.529 -5.236 -16.570 1.00 92.00 100 TYR A C 1
ATOM 800 O O . TYR A 1 100 ? 3.622 -5.349 -15.748 1.00 92.00 100 TYR A O 1
ATOM 808 N N . SER A 1 101 ? 5.603 -6.028 -16.567 1.00 95.06 101 SER A N 1
ATOM 809 C CA . SER A 1 101 ? 5.784 -7.146 -15.637 1.00 95.06 101 SER A CA 1
ATOM 810 C C . SER A 1 101 ? 5.844 -6.669 -14.186 1.00 95.06 101 SER A C 1
ATOM 812 O O . SER A 1 101 ? 5.214 -7.266 -13.315 1.00 95.06 101 SER A O 1
ATOM 814 N N . TYR A 1 102 ? 6.542 -5.559 -13.927 1.00 94.75 102 TYR A N 1
ATOM 815 C CA . TYR A 1 102 ? 6.603 -4.942 -12.604 1.00 94.75 102 TYR A CA 1
ATOM 816 C C . TYR A 1 102 ? 5.227 -4.459 -12.127 1.00 94.75 102 TYR A C 1
ATOM 818 O O . TYR A 1 102 ? 4.820 -4.782 -11.011 1.00 94.75 102 TYR A O 1
ATOM 826 N N . LEU A 1 103 ? 4.478 -3.742 -12.972 1.00 92.75 103 LEU A N 1
ATOM 827 C CA . LEU A 1 103 ? 3.126 -3.279 -12.639 1.00 92.75 103 LEU A CA 1
ATOM 828 C C . LEU A 1 103 ? 2.168 -4.451 -12.402 1.00 92.75 103 LEU A C 1
ATOM 830 O O . LEU A 1 103 ? 1.390 -4.429 -11.449 1.00 92.75 103 LEU A O 1
ATOM 834 N N . LEU A 1 104 ? 2.245 -5.494 -13.229 1.00 93.88 104 LEU A N 1
ATOM 835 C CA . LEU A 1 104 ? 1.428 -6.695 -13.077 1.00 93.88 104 LEU A CA 1
ATOM 836 C C . LEU A 1 104 ? 1.739 -7.418 -11.761 1.00 93.88 104 LEU A C 1
ATOM 838 O O . LEU A 1 104 ? 0.823 -7.763 -11.009 1.00 93.88 104 LEU A O 1
ATOM 842 N N . TRP A 1 105 ? 3.022 -7.602 -11.443 1.00 95.19 105 TRP A N 1
ATOM 843 C CA . TRP A 1 105 ? 3.459 -8.158 -10.162 1.00 95.19 105 TRP A CA 1
ATOM 844 C C . TRP A 1 105 ? 2.973 -7.308 -8.981 1.00 95.19 105 TRP A C 1
ATOM 846 O O . TRP A 1 105 ? 2.475 -7.832 -7.984 1.00 95.19 105 TRP A O 1
ATOM 856 N N . GLN A 1 106 ? 3.044 -5.985 -9.105 1.00 93.38 106 GLN A N 1
ATOM 857 C CA . GLN A 1 106 ? 2.599 -5.070 -8.064 1.00 93.38 106 GLN A CA 1
ATOM 858 C C . GLN A 1 106 ? 1.086 -5.160 -7.820 1.00 93.38 106 GLN A C 1
ATOM 860 O O . GLN A 1 106 ? 0.665 -5.279 -6.670 1.00 93.38 106 GLN A O 1
ATOM 865 N N . ILE A 1 107 ? 0.266 -5.153 -8.875 1.00 93.25 107 ILE A N 1
ATOM 866 C CA . ILE A 1 107 ? -1.199 -5.274 -8.770 1.00 93.25 107 ILE A CA 1
ATOM 867 C C . ILE A 1 107 ? -1.588 -6.626 -8.187 1.00 93.25 107 ILE A C 1
ATOM 869 O O . ILE A 1 107 ? -2.410 -6.682 -7.282 1.00 93.25 107 ILE A O 1
ATOM 873 N N . THR A 1 108 ? -0.989 -7.716 -8.666 1.00 93.50 108 THR A N 1
ATOM 874 C CA . THR A 1 108 ? -1.297 -9.067 -8.169 1.00 93.50 108 THR A CA 1
ATOM 875 C C . THR A 1 108 ? -0.900 -9.238 -6.702 1.00 93.50 108 THR A C 1
ATOM 877 O O . THR A 1 108 ? -1.679 -9.772 -5.912 1.00 93.50 108 THR A O 1
ATOM 880 N N . SER A 1 109 ? 0.259 -8.710 -6.300 1.00 92.88 109 SER A N 1
ATOM 881 C CA . SER A 1 109 ? 0.699 -8.679 -4.900 1.00 92.88 109 SER A CA 1
ATOM 882 C C . SER A 1 109 ? -0.248 -7.860 -4.016 1.00 92.88 109 SER A C 1
ATOM 884 O O . SER A 1 109 ? -0.620 -8.303 -2.928 1.00 92.88 109 SER A O 1
ATOM 886 N N . LEU A 1 110 ? -0.699 -6.692 -4.488 1.00 92.88 110 LEU A N 1
ATOM 887 C CA . LEU A 1 110 ? -1.665 -5.853 -3.773 1.00 92.88 110 LEU A CA 1
ATOM 888 C C . LEU A 1 110 ? -3.048 -6.504 -3.690 1.00 92.88 110 LEU A C 1
ATOM 890 O O . LEU A 1 110 ? -3.617 -6.532 -2.606 1.00 92.88 110 LEU A O 1
ATOM 894 N N . ASN A 1 111 ? -3.549 -7.096 -4.776 1.00 92.56 111 ASN A N 1
ATOM 895 C CA . ASN A 1 111 ? -4.808 -7.844 -4.786 1.00 92.56 111 ASN A CA 1
ATOM 896 C C . ASN A 1 111 ? -4.776 -8.963 -3.742 1.00 92.56 111 ASN A C 1
ATOM 898 O O . ASN A 1 111 ? -5.714 -9.105 -2.965 1.00 92.56 111 ASN A O 1
ATOM 902 N N . LYS A 1 112 ? -3.669 -9.716 -3.669 1.00 92.19 112 LYS A N 1
ATOM 903 C CA . LYS A 1 112 ? -3.495 -10.761 -2.655 1.00 92.19 112 LYS A CA 1
ATOM 904 C C . LYS A 1 112 ? -3.538 -10.183 -1.239 1.00 92.19 112 LYS A C 1
ATOM 906 O O . LYS A 1 112 ? -4.217 -10.745 -0.392 1.00 92.19 112 LYS A O 1
ATOM 911 N N . LYS A 1 113 ? -2.861 -9.057 -0.989 1.00 91.00 113 LYS A N 1
ATOM 912 C CA . LYS A 1 113 ? -2.866 -8.381 0.323 1.00 91.00 113 LYS A CA 1
ATOM 913 C C . LYS A 1 113 ? -4.236 -7.830 0.712 1.00 91.00 113 LYS A C 1
ATOM 915 O O . LYS A 1 113 ? -4.591 -7.879 1.882 1.00 91.00 113 LYS A O 1
ATOM 920 N N . ILE A 1 114 ? -4.990 -7.301 -0.250 1.00 91.12 114 ILE A N 1
ATOM 921 C CA . ILE A 1 114 ? -6.358 -6.833 -0.020 1.00 91.12 114 ILE A CA 1
ATOM 922 C C . ILE A 1 114 ? -7.246 -8.033 0.299 1.00 91.12 114 ILE A C 1
ATOM 924 O O . ILE A 1 114 ? -7.978 -7.982 1.276 1.00 91.12 114 ILE A O 1
ATOM 928 N N . ALA A 1 115 ? -7.142 -9.127 -0.453 1.00 89.19 115 ALA A N 1
ATOM 929 C CA . ALA A 1 115 ? -7.956 -10.318 -0.229 1.00 89.19 115 ALA A CA 1
ATOM 930 C C . ALA A 1 115 ? -7.642 -11.037 1.098 1.00 89.19 115 ALA A C 1
ATOM 932 O O . ALA A 1 115 ? -8.511 -11.694 1.667 1.00 89.19 115 ALA A O 1
ATOM 933 N N . THR A 1 116 ? -6.416 -10.930 1.623 1.00 88.19 116 THR A N 1
ATOM 934 C CA . THR A 1 116 ? -6.068 -11.531 2.917 1.00 88.19 116 THR A CA 1
ATOM 935 C C . THR A 1 116 ? -6.718 -10.775 4.077 1.00 88.19 116 THR A C 1
ATOM 937 O O . THR A 1 116 ? -6.335 -9.651 4.386 1.00 88.19 116 THR A O 1
ATOM 940 N N . GLY A 1 117 ? -7.663 -11.419 4.767 1.00 80.81 117 GLY A N 1
ATOM 941 C CA . GLY A 1 117 ? -8.417 -10.855 5.897 1.00 80.81 117 GLY A CA 1
ATOM 942 C C . GLY A 1 117 ? -7.661 -10.738 7.230 1.00 80.81 117 GLY A C 1
ATOM 943 O O . GLY A 1 117 ? -8.287 -10.713 8.283 1.00 80.81 117 GLY A O 1
ATOM 944 N N . THR A 1 118 ? -6.327 -10.721 7.223 1.00 86.81 118 THR A N 1
ATOM 945 C CA . THR A 1 118 ? -5.493 -10.719 8.445 1.00 86.81 118 THR A CA 1
ATOM 946 C C . THR A 1 118 ? -5.023 -9.322 8.866 1.00 86.81 118 THR A C 1
ATOM 948 O O . THR A 1 118 ? -4.261 -9.165 9.824 1.00 86.81 118 THR A O 1
ATOM 951 N N . THR A 1 119 ? -5.449 -8.285 8.147 1.00 93.75 119 THR A N 1
ATOM 952 C CA . THR A 1 119 ? -5.015 -6.902 8.360 1.00 93.75 119 THR A CA 1
ATOM 953 C C . THR A 1 119 ? -5.971 -6.121 9.266 1.00 93.75 119 THR A C 1
ATOM 955 O O . THR A 1 119 ? -7.051 -6.601 9.616 1.00 93.75 119 THR A O 1
ATOM 958 N N . TRP A 1 120 ? -5.588 -4.904 9.672 1.00 96.81 120 TRP A N 1
ATOM 959 C CA . TRP A 1 120 ? -6.419 -4.094 10.568 1.00 96.81 120 TRP A CA 1
ATOM 960 C C . TRP A 1 120 ? -7.725 -3.661 9.913 1.00 96.81 120 TRP A C 1
ATOM 962 O O . TRP A 1 120 ? -8.734 -3.578 10.599 1.00 96.81 120 TRP A O 1
ATOM 972 N N . SER A 1 121 ? -7.774 -3.499 8.589 1.00 95.94 121 SER A N 1
ATOM 973 C CA . SER A 1 121 ? -9.034 -3.204 7.888 1.00 95.94 121 SER A CA 1
ATOM 974 C C . SER A 1 121 ? -10.081 -4.327 7.966 1.00 95.94 121 SER A C 1
ATOM 976 O O . SER A 1 121 ? -11.258 -4.100 7.668 1.00 95.94 121 SER A O 1
ATOM 978 N N . SER A 1 122 ? -9.672 -5.525 8.395 1.00 95.94 122 SER A N 1
ATOM 979 C CA . SER A 1 122 ? -10.559 -6.665 8.650 1.00 95.94 122 SER A CA 1
ATOM 980 C C . SER A 1 122 ? -11.023 -6.756 10.109 1.00 95.94 122 SER A C 1
ATOM 982 O O . SER A 1 122 ? -11.798 -7.651 10.446 1.00 95.94 122 SER A O 1
ATOM 984 N N . TRP A 1 123 ? -10.596 -5.838 10.984 1.00 96.81 123 TRP A N 1
ATOM 985 C CA . TRP A 1 123 ? -11.091 -5.777 12.358 1.00 96.81 123 TRP A CA 1
ATOM 986 C C . TRP A 1 123 ? -12.603 -5.518 12.360 1.00 96.81 123 TRP A C 1
ATOM 988 O O . TRP A 1 123 ? -13.083 -4.575 11.724 1.00 96.81 123 TRP A O 1
ATOM 998 N N . LYS A 1 124 ? -13.345 -6.414 13.028 1.00 95.94 124 LYS A N 1
ATOM 999 C CA . LYS A 1 124 ? -14.818 -6.487 13.010 1.00 95.94 124 LYS A CA 1
ATOM 1000 C C . LYS A 1 124 ? -15.407 -6.479 11.592 1.00 95.94 124 LYS A C 1
ATOM 1002 O O . LYS A 1 124 ? -16.349 -5.744 11.303 1.00 95.94 124 LYS A O 1
ATOM 1007 N N . ASN A 1 125 ? -14.861 -7.304 10.691 1.00 94.75 125 ASN A N 1
ATOM 1008 C CA . ASN A 1 125 ? -15.346 -7.416 9.308 1.00 94.75 125 ASN A CA 1
ATOM 1009 C C . ASN A 1 125 ? -16.840 -7.773 9.191 1.00 94.75 125 ASN A C 1
ATOM 1011 O O . ASN A 1 125 ? -17.451 -7.451 8.175 1.00 94.75 125 ASN A O 1
ATOM 1015 N N . ASN A 1 126 ? -17.414 -8.392 10.223 1.00 95.25 126 ASN A N 1
ATOM 1016 C CA . ASN A 1 126 ? -18.820 -8.757 10.320 1.00 95.25 126 ASN A CA 1
ATOM 1017 C C . ASN A 1 126 ? -19.756 -7.551 10.499 1.00 95.25 126 ASN A C 1
ATOM 1019 O O . ASN A 1 126 ? -20.959 -7.715 10.338 1.00 95.25 126 ASN A O 1
ATOM 1023 N N . LEU A 1 127 ? -19.227 -6.370 10.840 1.00 96.19 127 LEU A N 1
ATOM 1024 C CA . LEU A 1 127 ? -19.997 -5.134 10.969 1.00 96.19 127 LEU A CA 1
ATOM 1025 C C . LEU A 1 127 ? -19.776 -4.238 9.753 1.00 96.19 127 LEU A C 1
ATOM 1027 O O . LEU A 1 127 ? -18.645 -3.915 9.380 1.00 96.19 127 LEU A O 1
ATOM 1031 N N . THR A 1 128 ? -20.861 -3.774 9.153 1.00 96.12 128 THR A N 1
ATOM 1032 C CA . THR A 1 128 ? -20.841 -2.738 8.122 1.00 96.12 128 THR A CA 1
ATOM 1033 C C . THR A 1 128 ? -20.357 -1.404 8.693 1.00 96.12 128 THR A C 1
ATOM 1035 O O . THR A 1 128 ? -20.400 -1.155 9.898 1.00 96.12 128 THR A O 1
ATOM 1038 N N . MET A 1 129 ? -19.918 -0.495 7.818 1.00 96.31 129 MET A N 1
ATOM 1039 C CA . MET A 1 129 ? -19.479 0.835 8.251 1.00 96.31 129 MET A CA 1
ATOM 1040 C C . MET A 1 129 ? -20.589 1.601 8.992 1.00 96.31 129 MET A C 1
ATOM 1042 O O . MET A 1 129 ? -20.324 2.281 9.977 1.00 96.31 129 MET A O 1
ATOM 1046 N N . LYS A 1 130 ? -21.848 1.438 8.562 1.00 96.81 130 LYS A N 1
ATOM 1047 C CA . LYS A 1 130 ? -23.018 2.047 9.208 1.00 96.81 130 LYS A CA 1
ATOM 1048 C C . LYS A 1 130 ? -23.220 1.525 10.634 1.00 96.81 130 LYS A C 1
ATOM 1050 O O . LYS A 1 130 ? -23.461 2.320 11.534 1.00 96.81 130 LYS A O 1
ATOM 1055 N N . GLU A 1 131 ? -23.083 0.218 10.845 1.00 96.94 131 GLU A N 1
ATOM 1056 C CA . GLU A 1 131 ? -23.201 -0.398 12.174 1.00 96.94 131 GLU A CA 1
ATOM 1057 C C . GLU A 1 131 ? -22.051 0.015 13.101 1.00 96.94 131 GLU A C 1
ATOM 1059 O O . GLU A 1 131 ? -22.271 0.236 14.293 1.00 96.94 131 GLU A O 1
ATOM 1064 N N . LEU A 1 132 ? -20.837 0.193 12.561 1.00 95.94 132 LEU A N 1
ATOM 1065 C CA . LEU A 1 132 ? -19.703 0.724 13.325 1.00 95.94 132 LEU A CA 1
ATOM 1066 C C . LEU A 1 132 ? -19.995 2.129 13.872 1.00 95.94 132 LEU A C 1
ATOM 1068 O O . LEU A 1 132 ? -19.742 2.370 15.047 1.00 95.94 132 LEU A O 1
ATOM 1072 N N . TYR A 1 133 ? -20.589 3.016 13.065 1.00 94.88 133 TYR A N 1
ATOM 1073 C CA . TYR A 1 133 ? -20.991 4.360 13.508 1.00 94.88 133 TYR A CA 1
ATOM 1074 C C . TYR A 1 133 ? -22.165 4.369 14.497 1.00 94.88 133 TYR A C 1
ATOM 1076 O O . TYR A 1 133 ? -22.306 5.308 15.272 1.00 94.88 133 TYR A O 1
ATOM 1084 N N . GLN A 1 134 ? -23.032 3.354 14.466 1.00 96.56 134 GLN A N 1
ATOM 1085 C CA . GLN A 1 134 ? -24.161 3.237 15.399 1.00 96.56 134 GLN A CA 1
ATOM 1086 C C . GLN A 1 134 ? -23.761 2.617 16.743 1.00 96.56 134 GLN A C 1
ATOM 1088 O O . GLN A 1 134 ? -24.475 2.761 17.735 1.00 96.56 134 GLN A O 1
ATOM 1093 N N . THR A 1 135 ? -22.633 1.911 16.784 1.00 95.31 135 THR A N 1
ATOM 1094 C CA . THR A 1 135 ? -22.117 1.304 18.011 1.00 95.31 135 THR A CA 1
ATOM 1095 C C . THR A 1 135 ? -21.587 2.392 18.947 1.00 95.31 135 THR A C 1
ATOM 1097 O O . THR A 1 135 ? -20.981 3.362 18.506 1.00 95.31 135 THR A O 1
ATOM 1100 N N . CYS A 1 136 ? -21.772 2.228 20.261 1.00 94.69 136 CYS A N 1
ATOM 1101 C CA . CYS A 1 136 ? -21.225 3.156 21.253 1.00 94.69 136 CYS A CA 1
ATOM 1102 C C . CYS A 1 136 ? -19.698 3.310 21.089 1.00 94.69 136 CYS A C 1
ATOM 1104 O O . CYS A 1 136 ? -18.952 2.347 21.294 1.00 94.69 136 CYS A O 1
ATOM 1106 N N . HIS A 1 137 ? -19.242 4.525 20.759 1.00 94.62 137 HIS A N 1
ATOM 1107 C CA . HIS A 1 137 ? -17.835 4.835 20.474 1.00 94.62 137 HIS A CA 1
ATOM 1108 C C . HIS A 1 137 ? -16.900 4.454 21.625 1.00 94.62 137 HIS A C 1
ATOM 1110 O O . HIS A 1 137 ? -15.870 3.829 21.388 1.00 94.62 137 HIS A O 1
ATOM 1116 N N . LYS A 1 138 ? -17.284 4.752 22.875 1.00 95.50 138 LYS A N 1
ATOM 1117 C CA . LYS A 1 138 ? -16.475 4.438 24.062 1.00 95.50 138 LYS A CA 1
ATOM 1118 C C . LYS A 1 138 ? -16.190 2.940 24.181 1.00 95.50 138 LYS A C 1
ATOM 1120 O O . LYS A 1 138 ? -15.035 2.537 24.289 1.00 95.50 138 LYS A O 1
ATOM 1125 N N . LYS A 1 139 ? -17.234 2.112 24.066 1.00 96.56 139 LYS A N 1
ATOM 1126 C CA . LYS A 1 139 ? -17.102 0.648 24.093 1.00 96.56 139 LYS A CA 1
ATOM 1127 C C . LYS A 1 139 ? -16.235 0.148 22.936 1.00 96.56 139 LYS A C 1
ATOM 1129 O O . LYS A 1 139 ? -15.381 -0.714 23.122 1.00 96.56 139 LYS A O 1
ATOM 1134 N N . LEU A 1 140 ? -16.434 0.702 21.742 1.00 97.06 140 LEU A N 1
ATOM 1135 C CA . LEU A 1 140 ? -15.695 0.297 20.550 1.00 97.06 140 LEU A CA 1
ATOM 1136 C C . LEU A 1 140 ? -14.207 0.668 20.634 1.00 97.06 140 LEU A C 1
ATOM 1138 O O . LEU A 1 140 ? -13.355 -0.113 20.214 1.00 97.06 140 LEU A O 1
ATOM 1142 N N . ALA A 1 141 ? -13.890 1.822 21.219 1.00 97.31 141 ALA A N 1
ATOM 1143 C CA . ALA A 1 141 ? -12.523 2.244 21.481 1.00 97.31 141 ALA A CA 1
ATOM 1144 C C . ALA A 1 141 ? -11.841 1.360 22.538 1.00 97.31 141 ALA A C 1
ATOM 1146 O O . ALA A 1 141 ? -10.697 0.958 22.347 1.00 97.31 141 ALA A O 1
ATOM 1147 N N . GLU A 1 142 ? -12.535 0.995 23.620 1.00 96.69 142 GLU A N 1
ATOM 1148 C CA . GLU A 1 142 ? -12.013 0.059 24.627 1.00 96.69 142 GLU A CA 1
ATOM 1149 C C . GLU A 1 142 ? -11.701 -1.321 24.027 1.00 96.69 142 GLU A C 1
ATOM 1151 O O . GLU A 1 142 ? -10.629 -1.880 24.279 1.00 96.69 142 GLU A O 1
ATOM 1156 N N . GLU A 1 143 ? -12.596 -1.846 23.185 1.00 97.75 143 GLU A N 1
ATOM 1157 C CA . GLU A 1 143 ? -12.372 -3.090 22.443 1.00 97.75 143 GLU A CA 1
ATOM 1158 C C . GLU A 1 143 ? -11.176 -2.972 21.488 1.00 97.75 143 GLU A C 1
ATOM 1160 O O . GLU A 1 143 ? -10.321 -3.856 21.474 1.00 97.75 143 GLU A O 1
ATOM 1165 N N . LEU A 1 144 ? -11.063 -1.860 20.752 1.00 97.50 144 LEU A N 1
ATOM 1166 C CA . LEU A 1 144 ? -9.927 -1.602 19.864 1.00 97.50 144 LEU A CA 1
ATOM 1167 C C . LEU A 1 144 ? -8.603 -1.589 20.637 1.00 97.50 144 LEU A C 1
ATOM 1169 O O . LEU A 1 144 ? -7.642 -2.233 20.226 1.00 97.50 144 LEU A O 1
ATOM 1173 N N . ILE A 1 145 ? -8.544 -0.897 21.778 1.00 97.00 145 ILE A N 1
ATOM 1174 C CA . ILE A 1 145 ? -7.344 -0.833 22.624 1.00 97.00 145 ILE A CA 1
ATOM 1175 C C . ILE A 1 145 ? -6.967 -2.211 23.164 1.00 97.00 145 ILE A C 1
ATOM 1177 O O . ILE A 1 145 ? -5.782 -2.553 23.200 1.00 97.00 145 ILE A O 1
ATOM 1181 N N . ARG A 1 146 ? -7.950 -3.015 23.580 1.00 96.38 146 ARG A N 1
ATOM 1182 C CA . ARG A 1 146 ? -7.709 -4.396 24.010 1.00 96.38 146 ARG A CA 1
ATOM 1183 C C . ARG A 1 146 ? -7.107 -5.221 22.875 1.00 96.38 146 ARG A C 1
ATOM 1185 O O . ARG A 1 146 ? -6.104 -5.893 23.093 1.00 96.38 146 ARG A O 1
ATOM 1192 N N . ASP A 1 147 ? -7.668 -5.137 21.676 1.00 96.25 147 ASP A N 1
ATOM 1193 C CA . ASP A 1 147 ? -7.209 -5.927 20.533 1.00 96.25 147 ASP A CA 1
ATOM 1194 C C . ASP A 1 147 ? -5.826 -5.460 20.034 1.00 96.25 147 ASP A C 1
ATOM 1196 O O . ASP A 1 147 ? -5.004 -6.280 19.627 1.00 96.25 147 ASP A O 1
ATOM 1200 N N . ILE A 1 148 ? -5.520 -4.160 20.139 1.00 95.38 148 ILE A N 1
ATOM 1201 C CA . ILE A 1 148 ? -4.171 -3.608 19.924 1.00 95.38 148 ILE A CA 1
ATOM 1202 C C . ILE A 1 148 ? -3.184 -4.241 20.901 1.00 95.38 148 ILE A C 1
ATOM 1204 O O . ILE A 1 148 ? -2.154 -4.758 20.474 1.00 95.38 148 ILE A O 1
ATOM 1208 N N . LYS A 1 149 ? -3.496 -4.233 22.203 1.00 93.62 149 LYS A N 1
ATOM 1209 C CA . LYS A 1 149 ? -2.640 -4.862 23.216 1.00 93.62 149 LYS A CA 1
ATOM 1210 C C . LYS A 1 149 ? -2.403 -6.332 22.880 1.00 93.62 149 LYS A C 1
ATOM 1212 O O . LYS A 1 149 ? -1.256 -6.736 22.763 1.00 93.62 149 LYS A O 1
ATOM 1217 N N . LEU A 1 150 ? -3.466 -7.097 22.629 1.00 93.12 150 LEU A N 1
ATOM 1218 C CA . LEU A 1 150 ? -3.360 -8.522 22.306 1.00 93.12 150 LEU A CA 1
ATOM 1219 C C . LEU A 1 150 ? -2.486 -8.784 21.072 1.00 93.12 150 LEU A C 1
ATOM 1221 O O . LEU A 1 150 ? -1.644 -9.673 21.107 1.00 93.12 150 LEU A O 1
ATOM 1225 N N . LYS A 1 151 ? -2.630 -7.998 19.998 1.00 93.06 151 LYS A N 1
ATOM 1226 C CA . LYS A 1 151 ? -1.854 -8.206 18.764 1.00 93.06 151 LYS A CA 1
ATOM 1227 C C . LYS A 1 151 ? -0.366 -7.876 18.917 1.00 93.06 151 LYS A C 1
ATOM 1229 O O . LYS A 1 151 ? 0.457 -8.507 18.259 1.00 93.06 151 LYS A O 1
ATOM 1234 N N . TYR A 1 152 ? -0.019 -6.872 19.724 1.00 91.75 152 TYR A N 1
ATOM 1235 C CA . TYR A 1 152 ? 1.358 -6.370 19.832 1.00 91.75 152 TYR A CA 1
ATOM 1236 C C . TYR A 1 152 ? 2.102 -6.822 21.100 1.00 91.75 152 TYR A C 1
ATOM 1238 O O . TYR A 1 152 ? 3.311 -6.611 21.181 1.00 91.75 152 TYR A O 1
ATOM 1246 N N . MET A 1 153 ? 1.434 -7.472 22.061 1.00 84.38 153 MET A N 1
ATOM 1247 C CA . MET A 1 153 ? 2.056 -7.926 23.315 1.00 84.38 153 MET A CA 1
ATOM 1248 C C . MET A 1 153 ? 2.993 -9.136 23.156 1.00 84.38 153 MET A C 1
ATOM 1250 O O . MET A 1 153 ? 3.979 -9.214 23.885 1.00 84.38 153 MET A O 1
ATOM 1254 N N . ASP A 1 154 ? 2.776 -10.023 22.179 1.00 71.44 154 ASP A N 1
ATOM 1255 C CA . ASP A 1 154 ? 3.587 -11.249 22.012 1.00 71.44 154 ASP A CA 1
ATOM 1256 C C . ASP A 1 154 ? 4.987 -11.013 21.402 1.00 71.44 154 ASP A C 1
ATOM 1258 O O . ASP A 1 154 ? 5.825 -11.917 21.329 1.00 71.44 154 ASP A O 1
ATOM 1262 N N . ALA A 1 155 ? 5.307 -9.781 21.000 1.00 62.97 155 ALA A N 1
ATOM 1263 C CA . ALA A 1 155 ? 6.605 -9.420 20.439 1.00 62.97 155 ALA A CA 1
ATOM 1264 C C . ALA A 1 155 ? 7.624 -9.039 21.537 1.00 62.97 155 ALA A C 1
ATOM 1266 O O . ALA A 1 155 ? 8.084 -7.907 21.629 1.00 62.97 155 ALA A O 1
ATOM 1267 N N . LYS A 1 156 ? 8.018 -10.011 22.366 1.00 55.81 156 LYS A N 1
ATOM 1268 C CA . LYS A 1 156 ? 9.257 -10.034 23.180 1.00 55.81 156 LYS A CA 1
ATOM 1269 C C . LYS A 1 156 ? 9.497 -9.019 24.312 1.00 55.81 156 LYS A C 1
ATOM 1271 O O . LYS A 1 156 ? 10.497 -9.220 24.989 1.00 55.81 156 LYS A O 1
ATOM 1276 N N . ASN A 1 157 ? 8.667 -8.001 24.546 1.00 59.47 157 ASN A N 1
ATOM 1277 C CA . ASN A 1 157 ? 8.587 -7.210 25.797 1.00 59.47 157 ASN A CA 1
ATOM 1278 C C . ASN A 1 157 ? 7.889 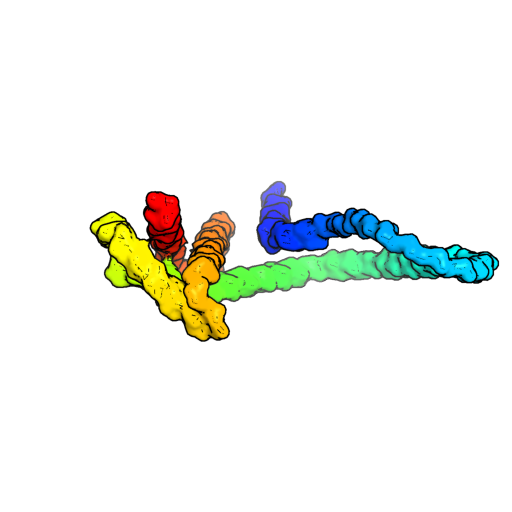-5.881 25.501 1.00 59.47 157 ASN A C 1
ATOM 1280 O O . ASN A 1 157 ? 8.581 -4.980 25.050 1.00 59.47 157 ASN A O 1
ATOM 1284 N N . PHE A 1 158 ? 6.599 -5.697 25.802 1.00 56.31 158 PHE A N 1
ATOM 1285 C CA . PHE A 1 158 ? 6.064 -4.346 26.045 1.00 56.31 158 PHE A CA 1
ATOM 1286 C C . PHE A 1 158 ? 4.814 -4.386 26.941 1.00 56.31 158 PHE A C 1
ATOM 1288 O O . PHE A 1 158 ? 3.685 -4.384 26.459 1.00 56.31 158 PHE A O 1
ATOM 1295 N N . GLU A 1 159 ? 5.016 -4.283 28.261 1.00 68.62 159 GLU A N 1
ATOM 1296 C CA . GLU A 1 159 ? 3.980 -3.802 29.202 1.00 68.62 159 GLU A CA 1
ATOM 1297 C C . GLU A 1 159 ? 3.518 -2.364 28.860 1.00 68.62 159 GLU A C 1
ATOM 1299 O O . GLU A 1 159 ? 2.467 -1.894 29.300 1.00 68.62 159 GLU A O 1
ATOM 1304 N N . ASN A 1 160 ? 4.275 -1.665 28.006 1.00 84.62 160 ASN A N 1
ATOM 1305 C CA . ASN A 1 160 ? 3.996 -0.302 27.583 1.00 84.62 160 ASN A CA 1
ATOM 1306 C C . ASN A 1 160 ? 2.928 -0.255 26.483 1.00 84.62 160 ASN A C 1
ATOM 1308 O O . ASN A 1 160 ? 3.208 -0.391 25.289 1.00 84.62 160 ASN A O 1
ATOM 1312 N N . LEU A 1 161 ? 1.698 0.058 26.891 1.00 89.56 161 LEU A N 1
ATOM 1313 C CA . LEU A 1 161 ? 0.586 0.390 25.996 1.00 89.56 161 LEU A CA 1
ATOM 1314 C C . LEU A 1 161 ? 0.970 1.436 24.930 1.00 89.56 161 LEU A C 1
ATOM 1316 O O . LEU A 1 161 ? 0.543 1.331 23.783 1.00 89.56 161 LEU A O 1
ATOM 1320 N N . SER A 1 162 ? 1.808 2.416 25.276 1.00 91.19 162 SER A N 1
ATOM 1321 C CA . SER A 1 162 ? 2.285 3.443 24.341 1.00 91.19 162 SER A CA 1
ATOM 1322 C C . SER A 1 162 ? 3.017 2.855 23.130 1.00 91.19 162 SER A C 1
ATOM 1324 O O . SER A 1 162 ? 2.765 3.280 22.002 1.00 91.19 162 SER A O 1
ATOM 1326 N N . ALA A 1 163 ? 3.863 1.840 23.334 1.00 90.81 163 ALA A N 1
ATOM 1327 C CA . ALA A 1 163 ? 4.578 1.163 22.255 1.00 90.81 163 ALA A CA 1
ATOM 1328 C C . ALA A 1 163 ? 3.612 0.402 21.333 1.00 90.81 163 ALA A C 1
ATOM 1330 O O . ALA A 1 163 ? 3.717 0.506 20.111 1.00 90.81 163 ALA A O 1
ATOM 1331 N N . SER A 1 164 ? 2.617 -0.283 21.910 1.00 92.06 164 SER A N 1
ATOM 1332 C CA . SER A 1 164 ? 1.574 -0.986 21.145 1.00 92.06 164 SER A CA 1
ATOM 1333 C C . SER A 1 164 ? 0.728 -0.020 20.308 1.00 92.06 164 SER A C 1
ATOM 1335 O O . SER A 1 164 ? 0.453 -0.285 19.140 1.00 92.06 164 SER A O 1
ATOM 1337 N N . ILE A 1 165 ? 0.363 1.139 20.868 1.00 94.50 165 ILE A N 1
ATOM 1338 C CA . ILE A 1 165 ? -0.366 2.197 20.149 1.00 94.50 165 ILE A CA 1
ATOM 1339 C C . ILE A 1 165 ? 0.481 2.771 19.005 1.00 94.50 165 ILE A C 1
ATOM 1341 O O . ILE A 1 165 ? -0.036 3.000 17.909 1.00 94.50 165 ILE A O 1
ATOM 1345 N N . PHE A 1 166 ? 1.781 2.991 19.223 1.00 93.69 166 PHE A N 1
ATOM 1346 C CA . PHE A 1 166 ? 2.677 3.478 18.174 1.00 93.69 166 PHE A CA 1
ATOM 1347 C C . PHE A 1 166 ? 2.825 2.463 17.032 1.00 93.69 166 PHE A C 1
ATOM 1349 O O . PHE A 1 166 ? 2.698 2.833 15.862 1.00 93.69 166 PHE A O 1
ATOM 1356 N N . ALA A 1 167 ? 3.024 1.183 17.362 1.00 93.50 167 ALA A N 1
ATOM 1357 C CA . ALA A 1 167 ? 3.094 0.097 16.386 1.00 93.50 167 ALA A CA 1
ATOM 1358 C C . ALA A 1 167 ? 1.794 -0.013 15.573 1.00 93.50 167 ALA A C 1
ATOM 1360 O O . ALA A 1 167 ? 1.833 -0.012 14.343 1.00 93.50 167 ALA A O 1
ATOM 1361 N N . PHE A 1 168 ? 0.644 0.015 16.251 1.00 95.75 168 PHE A N 1
ATOM 1362 C CA . PHE A 1 168 ? -0.674 0.062 15.622 1.00 95.75 168 PHE A CA 1
ATOM 1363 C C . PHE A 1 168 ? -0.829 1.239 14.654 1.00 95.75 168 PHE A C 1
ATOM 1365 O O . PHE A 1 168 ? -1.233 1.054 13.506 1.00 95.75 168 PHE A O 1
ATOM 1372 N N . SER A 1 169 ? -0.480 2.451 15.091 1.00 96.69 169 SER A N 1
ATOM 1373 C CA . SER A 1 169 ? -0.577 3.658 14.265 1.00 96.69 169 SER A CA 1
ATOM 1374 C C . SER A 1 169 ? 0.309 3.561 13.020 1.00 96.69 169 SER A C 1
ATOM 1376 O O . SER A 1 169 ? -0.125 3.889 11.911 1.00 96.69 169 SER A O 1
ATOM 1378 N N . SER A 1 170 ? 1.538 3.062 13.176 1.00 95.69 170 SER A N 1
ATOM 1379 C CA . SER A 1 170 ? 2.459 2.810 12.062 1.00 95.69 170 SER A CA 1
ATOM 1380 C C . SER A 1 170 ? 1.866 1.819 11.054 1.00 95.69 170 SER A C 1
ATOM 1382 O O . SER A 1 170 ? 1.823 2.109 9.854 1.00 95.69 170 SER A O 1
ATOM 1384 N N . ASP A 1 171 ? 1.333 0.694 11.536 1.00 95.94 171 ASP A N 1
ATOM 1385 C CA . ASP A 1 171 ? 0.747 -0.348 10.692 1.00 95.94 171 ASP A CA 1
ATOM 1386 C C . ASP A 1 171 ? -0.506 0.131 9.955 1.00 95.94 171 ASP A C 1
ATOM 1388 O O . ASP A 1 171 ? -0.606 -0.074 8.743 1.00 95.94 171 ASP A O 1
ATOM 1392 N N . ILE A 1 172 ? -1.419 0.842 10.627 1.00 97.44 172 ILE A N 1
ATOM 1393 C CA . ILE A 1 172 ? -2.593 1.437 9.972 1.00 97.44 172 ILE A CA 1
ATOM 1394 C C . ILE A 1 172 ? -2.169 2.422 8.883 1.00 97.44 172 ILE A C 1
ATOM 1396 O O . ILE A 1 172 ? -2.685 2.367 7.767 1.00 97.44 172 ILE A O 1
ATOM 1400 N N . ASN A 1 173 ? -1.227 3.325 9.164 1.00 97.00 173 ASN A N 1
ATOM 1401 C CA . ASN A 1 173 ? -0.793 4.308 8.169 1.00 97.00 173 ASN A CA 1
ATOM 1402 C C . ASN A 1 173 ? -0.124 3.630 6.963 1.00 97.00 173 ASN A C 1
ATOM 1404 O O . ASN A 1 173 ? -0.342 4.040 5.818 1.00 97.00 173 ASN A O 1
ATOM 1408 N N . LYS A 1 174 ? 0.651 2.566 7.197 1.00 96.12 174 LYS A N 1
ATOM 1409 C CA . LYS A 1 174 ? 1.242 1.743 6.137 1.00 96.12 174 LYS A CA 1
ATOM 1410 C C . LYS A 1 174 ? 0.169 1.041 5.305 1.00 96.12 174 LYS A C 1
ATOM 1412 O O . LYS A 1 174 ? 0.280 1.012 4.075 1.00 96.12 174 LYS A O 1
ATOM 1417 N N . GLU A 1 175 ? -0.869 0.505 5.940 1.00 96.69 175 GLU A N 1
ATOM 1418 C CA . GLU A 1 175 ? -1.994 -0.143 5.263 1.00 96.69 175 GLU A CA 1
ATOM 1419 C C . GLU A 1 175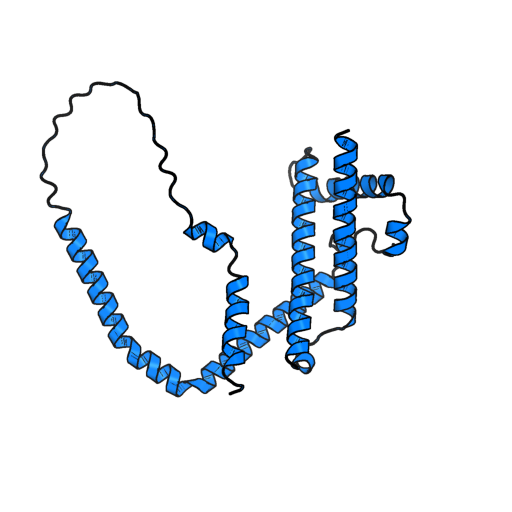 ? -2.789 0.865 4.420 1.00 96.69 175 GLU A C 1
ATOM 1421 O O . GLU A 1 175 ? -2.960 0.647 3.220 1.00 96.69 175 GLU A O 1
ATOM 1426 N N . ILE A 1 176 ? -3.146 2.029 4.978 1.00 96.69 176 ILE A N 1
ATOM 1427 C CA . ILE A 1 176 ? -3.802 3.127 4.245 1.00 96.69 176 ILE A CA 1
ATOM 1428 C C . ILE A 1 176 ? -2.962 3.553 3.037 1.00 96.69 176 ILE A C 1
ATOM 1430 O O . ILE A 1 176 ? -3.491 3.671 1.932 1.00 96.69 176 ILE A O 1
ATOM 1434 N N . LYS A 1 177 ? -1.647 3.761 3.206 1.00 95.88 177 LYS A N 1
ATOM 1435 C CA . LYS A 1 177 ? -0.749 4.133 2.097 1.00 95.88 177 LYS A CA 1
ATOM 1436 C C . LYS A 1 177 ? -0.739 3.061 1.006 1.00 95.88 177 LYS A C 1
ATOM 1438 O O . LYS A 1 177 ? -0.740 3.390 -0.178 1.00 95.88 177 LYS A O 1
ATOM 1443 N N . THR A 1 178 ? -0.761 1.788 1.395 1.00 94.44 178 THR A N 1
ATOM 1444 C CA . THR A 1 178 ? -0.796 0.648 0.469 1.00 94.44 178 THR A CA 1
ATOM 1445 C C . THR A 1 178 ? -2.101 0.615 -0.333 1.00 94.44 178 THR A C 1
ATOM 1447 O O . THR A 1 178 ? -2.053 0.481 -1.556 1.00 94.44 178 THR A O 1
ATOM 1450 N N . LEU A 1 179 ? -3.250 0.811 0.320 1.00 95.75 179 LEU A N 1
ATOM 1451 C CA . LEU A 1 179 ? -4.568 0.861 -0.327 1.00 95.75 179 LEU A CA 1
ATOM 1452 C C . LEU A 1 179 ? -4.721 2.095 -1.233 1.00 95.75 179 LEU A C 1
ATOM 1454 O O . LEU A 1 179 ? -5.149 1.975 -2.379 1.00 95.75 179 LEU A O 1
ATOM 1458 N N . LYS A 1 180 ? -4.281 3.278 -0.784 1.00 95.69 180 LYS A N 1
ATOM 1459 C CA . LYS A 1 180 ? -4.284 4.501 -1.611 1.00 95.69 180 LYS A CA 1
ATOM 1460 C C . LYS A 1 180 ? -3.393 4.345 -2.845 1.00 95.69 180 LYS A C 1
ATOM 1462 O O . LYS A 1 180 ? -3.780 4.751 -3.939 1.00 95.69 180 LYS A O 1
ATOM 1467 N N . ARG A 1 181 ? -2.230 3.697 -2.703 1.00 92.88 181 ARG A N 1
ATOM 1468 C CA . ARG A 1 181 ? -1.348 3.370 -3.833 1.00 92.88 181 ARG A CA 1
ATOM 1469 C C . ARG A 1 181 ? -2.018 2.420 -4.823 1.00 92.88 181 ARG A C 1
ATOM 1471 O O . ARG A 1 181 ? -1.883 2.623 -6.026 1.00 92.88 181 ARG A O 1
ATOM 1478 N N . TYR A 1 182 ? -2.746 1.417 -4.338 1.00 94.62 182 TYR A N 1
ATOM 1479 C CA . TYR A 1 182 ? -3.521 0.524 -5.196 1.00 94.62 182 TYR A CA 1
ATOM 1480 C C . TYR A 1 182 ? -4.544 1.298 -6.039 1.00 94.62 182 TYR A C 1
ATOM 1482 O O . TYR A 1 182 ? -4.512 1.215 -7.269 1.00 94.62 182 TYR A O 1
ATOM 1490 N N . ASN A 1 183 ? -5.375 2.128 -5.400 1.00 94.81 183 ASN A N 1
ATOM 1491 C CA . ASN A 1 183 ? -6.377 2.939 -6.098 1.00 94.81 183 ASN A CA 1
ATOM 1492 C C . ASN A 1 183 ? -5.740 3.909 -7.095 1.00 94.81 183 ASN A C 1
ATOM 1494 O O . ASN A 1 183 ? -6.244 4.072 -8.209 1.00 94.81 183 ASN A O 1
ATOM 1498 N N . PHE A 1 184 ? -4.598 4.500 -6.742 1.00 94.31 184 PHE A N 1
ATOM 1499 C CA . PHE A 1 184 ? -3.821 5.341 -7.645 1.00 94.31 184 PHE A CA 1
ATOM 1500 C C . PHE A 1 184 ? -3.372 4.568 -8.893 1.00 94.31 184 PHE A C 1
ATOM 1502 O O . PHE A 1 184 ? -3.689 4.987 -10.005 1.00 94.31 184 PHE A O 1
ATOM 1509 N N . ILE A 1 185 ? -2.703 3.420 -8.732 1.00 92.31 185 ILE A N 1
ATOM 1510 C CA . ILE A 1 185 ? -2.226 2.590 -9.854 1.00 92.31 185 ILE A CA 1
ATOM 1511 C C . ILE A 1 185 ? -3.392 2.197 -10.767 1.00 92.31 185 ILE A C 1
ATOM 1513 O O . ILE A 1 185 ? -3.311 2.377 -11.982 1.00 92.31 185 ILE A O 1
ATOM 1517 N N . VAL A 1 186 ? -4.499 1.717 -10.196 1.00 93.12 186 VAL A N 1
ATOM 1518 C CA . VAL A 1 186 ? -5.675 1.314 -10.979 1.00 93.12 186 VAL A CA 1
ATOM 1519 C C . VAL A 1 186 ? -6.283 2.497 -11.732 1.00 93.12 186 VAL A C 1
ATOM 1521 O O . VAL A 1 186 ? -6.608 2.369 -12.914 1.00 93.12 186 VAL A O 1
ATOM 1524 N N . THR A 1 187 ? -6.404 3.660 -11.090 1.00 93.00 187 THR A N 1
ATOM 1525 C CA . THR A 1 187 ? -6.922 4.882 -11.727 1.00 93.00 187 THR A CA 1
ATOM 1526 C C . THR A 1 187 ? -6.046 5.300 -12.903 1.00 93.00 187 THR A C 1
ATOM 1528 O O . THR A 1 187 ? -6.560 5.626 -13.973 1.00 93.00 187 THR A O 1
ATOM 1531 N N . TRP A 1 188 ? -4.723 5.230 -12.748 1.00 91.38 188 TRP A N 1
ATOM 1532 C CA . TRP A 1 188 ? -3.786 5.527 -13.829 1.00 91.38 188 TRP A CA 1
ATOM 1533 C C . TRP A 1 188 ? -3.887 4.540 -14.987 1.00 91.38 188 TRP A C 1
ATOM 1535 O O . TRP A 1 188 ? -3.943 4.966 -16.139 1.00 91.38 188 TRP A O 1
ATOM 1545 N N . ILE A 1 189 ? -3.978 3.238 -14.714 1.00 91.06 189 ILE A N 1
ATOM 1546 C CA . ILE A 1 189 ? -4.126 2.227 -15.771 1.00 91.06 189 ILE A CA 1
ATOM 1547 C C . ILE A 1 189 ? -5.433 2.426 -16.542 1.00 91.06 189 ILE A C 1
ATOM 1549 O O . ILE A 1 189 ? -5.430 2.378 -17.776 1.00 91.06 189 ILE A O 1
ATOM 1553 N N . LYS A 1 190 ? -6.535 2.714 -15.835 1.00 90.69 190 LYS A N 1
ATOM 1554 C CA . LYS A 1 190 ? -7.822 3.065 -16.453 1.00 90.69 190 LYS A CA 1
ATOM 1555 C C . LYS A 1 190 ? -7.692 4.318 -17.322 1.00 90.69 190 LYS A C 1
ATOM 1557 O O . LYS A 1 190 ? -8.146 4.313 -18.463 1.00 90.69 190 LYS A O 1
ATOM 1562 N N . ARG A 1 191 ? -7.014 5.359 -16.825 1.00 92.44 191 ARG A N 1
ATOM 1563 C CA . ARG A 1 191 ? -6.787 6.618 -17.553 1.00 92.44 191 ARG A CA 1
ATOM 1564 C C . ARG A 1 191 ? -5.991 6.425 -18.843 1.00 92.44 191 ARG A C 1
ATOM 1566 O O . ARG A 1 191 ? -6.276 7.095 -19.829 1.00 92.44 191 ARG A O 1
ATOM 1573 N N . PHE A 1 192 ? -5.013 5.523 -18.853 1.00 88.69 192 PHE A N 1
ATOM 1574 C CA . PHE A 1 192 ? -4.223 5.226 -20.050 1.00 88.69 192 PHE A CA 1
ATOM 1575 C C . PHE A 1 192 ? -4.913 4.267 -21.033 1.00 88.69 192 PHE A C 1
ATOM 1577 O O . PHE A 1 192 ? -4.318 3.944 -22.057 1.00 88.69 192 PHE A O 1
ATOM 1584 N N . LEU A 1 193 ? -6.147 3.822 -20.756 1.00 82.56 193 LEU A N 1
ATOM 1585 C CA . LEU A 1 193 ? -6.898 2.853 -21.570 1.00 82.56 193 LEU A CA 1
ATOM 1586 C C . LEU A 1 193 ? -6.180 1.503 -21.759 1.00 82.56 193 LEU A C 1
ATOM 1588 O O . LEU A 1 193 ? -6.544 0.717 -22.627 1.00 82.56 193 LEU A O 1
ATOM 1592 N N . ILE A 1 194 ? -5.199 1.188 -20.908 1.00 87.56 194 ILE A N 1
ATOM 1593 C CA . ILE A 1 194 ? -4.484 -0.102 -20.915 1.00 87.56 194 ILE A CA 1
ATOM 1594 C C . ILE A 1 194 ? -5.205 -1.109 -19.999 1.00 87.56 194 ILE A C 1
ATOM 1596 O O . ILE A 1 194 ? -4.718 -2.204 -19.749 1.00 87.56 194 ILE A O 1
ATOM 1600 N N . GLY A 1 195 ? -6.400 -0.761 -19.503 1.00 82.38 195 GLY A N 1
ATOM 1601 C CA . GLY A 1 195 ? -7.184 -1.593 -18.589 1.00 82.38 195 GLY A CA 1
ATOM 1602 C C . GLY A 1 195 ? -7.441 -3.010 -19.103 1.00 82.38 195 GLY A C 1
ATOM 1603 O O . GLY A 1 195 ? -7.446 -3.931 -18.300 1.00 82.38 195 GLY A O 1
ATOM 1604 N N . PHE A 1 196 ? -7.562 -3.203 -20.421 1.00 85.56 196 PHE A N 1
ATOM 1605 C CA . PHE A 1 196 ? -7.750 -4.528 -21.022 1.00 85.56 196 PHE A CA 1
ATOM 1606 C C . PHE A 1 196 ? -6.571 -5.488 -20.781 1.00 85.56 196 PHE A C 1
ATOM 1608 O O . PHE A 1 196 ? -6.775 -6.692 -20.682 1.00 85.56 196 PHE A O 1
ATOM 1615 N N . ALA A 1 197 ? -5.341 -4.977 -20.664 1.00 88.88 197 ALA A N 1
ATOM 1616 C CA . ALA A 1 197 ? -4.163 -5.822 -20.469 1.00 88.88 197 ALA A CA 1
ATOM 1617 C C . ALA A 1 197 ? -3.950 -6.231 -19.002 1.00 88.88 197 ALA A C 1
ATOM 1619 O O . ALA A 1 197 ? -3.195 -7.158 -18.731 1.00 88.88 197 ALA A O 1
ATOM 1620 N N . PHE A 1 198 ? -4.590 -5.555 -18.044 1.00 89.56 198 PHE A N 1
ATOM 1621 C CA . PHE A 1 198 ? -4.383 -5.815 -16.622 1.00 89.56 198 PHE A CA 1
ATOM 1622 C C . PHE A 1 198 ? -5.603 -6.509 -16.001 1.00 89.56 198 PHE A C 1
ATOM 1624 O O . PHE A 1 198 ? -6.733 -6.088 -16.247 1.00 89.56 198 PHE A O 1
ATOM 1631 N N . PRO A 1 199 ? -5.410 -7.512 -15.124 1.00 87.75 199 PRO A N 1
ATOM 1632 C CA . PRO A 1 199 ? -6.501 -8.179 -14.416 1.00 87.75 199 PRO A CA 1
ATOM 1633 C C . PRO A 1 199 ? -7.034 -7.295 -13.271 1.00 87.75 199 PRO A C 1
ATOM 1635 O O . PRO A 1 199 ? -6.848 -7.587 -12.087 1.00 87.75 199 PRO A O 1
ATOM 1638 N N . ILE A 1 200 ? -7.661 -6.170 -13.617 1.00 89.31 200 ILE A N 1
ATOM 1639 C CA . ILE A 1 200 ? -8.238 -5.221 -12.660 1.00 89.31 200 ILE A CA 1
ATOM 1640 C C . ILE A 1 200 ? -9.652 -5.673 -12.308 1.00 89.31 200 ILE A C 1
ATOM 1642 O O . ILE A 1 200 ? -10.556 -5.644 -13.139 1.00 89.31 200 ILE A O 1
ATOM 1646 N N . GLN A 1 201 ? -9.859 -6.028 -11.045 1.00 90.44 201 GLN A N 1
ATOM 1647 C CA . GLN A 1 201 ? -11.180 -6.360 -10.524 1.00 90.44 201 GLN A CA 1
ATOM 1648 C C . GLN A 1 201 ? -11.813 -5.101 -9.933 1.00 90.44 201 GLN A C 1
ATOM 1650 O O . GLN A 1 201 ? -11.322 -4.558 -8.947 1.00 90.44 201 GLN A O 1
ATOM 1655 N N . HIS A 1 202 ? -12.918 -4.633 -10.519 1.00 89.44 202 HIS A N 1
ATOM 1656 C CA . HIS A 1 202 ? -13.613 -3.431 -10.041 1.00 89.44 202 HIS A CA 1
ATOM 1657 C C . HIS A 1 202 ? -14.049 -3.546 -8.570 1.00 89.44 202 HIS A C 1
ATOM 1659 O O . HIS A 1 202 ? -14.007 -2.568 -7.826 1.00 89.44 202 HIS A O 1
ATOM 1665 N N . ILE A 1 203 ? -14.428 -4.756 -8.152 1.00 91.38 203 ILE A N 1
ATOM 1666 C CA . ILE A 1 203 ? -14.858 -5.069 -6.786 1.00 91.38 203 ILE A CA 1
ATOM 1667 C C . ILE A 1 203 ? -13.750 -4.738 -5.773 1.00 91.38 203 ILE A C 1
ATOM 1669 O O . ILE A 1 203 ? -14.034 -4.121 -4.751 1.00 91.38 203 ILE A O 1
ATOM 1673 N N . LEU A 1 204 ? -12.486 -5.036 -6.094 1.00 92.69 204 LEU A N 1
ATOM 1674 C CA . LEU A 1 204 ? -11.354 -4.765 -5.202 1.00 92.69 204 LEU A CA 1
ATOM 1675 C C . LEU A 1 204 ? -11.084 -3.267 -5.010 1.00 92.69 204 LEU A C 1
ATOM 1677 O O . LEU A 1 204 ? -10.585 -2.878 -3.959 1.00 92.69 204 LEU A O 1
ATOM 1681 N N . CYS A 1 205 ? -11.418 -2.410 -5.982 1.00 93.44 205 CYS A N 1
ATOM 1682 C CA . CYS A 1 205 ? -11.313 -0.956 -5.805 1.00 93.44 205 CYS A CA 1
ATOM 1683 C C . CYS A 1 205 ? -12.319 -0.447 -4.770 1.00 93.44 205 CYS A C 1
ATOM 1685 O O . CYS A 1 205 ? -11.945 0.288 -3.862 1.00 93.44 205 CYS A O 1
ATOM 1687 N N . LEU A 1 206 ? -13.577 -0.884 -4.886 1.00 94.50 206 LEU A N 1
ATOM 1688 C CA . LEU A 1 206 ? -14.624 -0.532 -3.925 1.00 94.50 206 LEU A CA 1
ATOM 1689 C C . LEU A 1 206 ? -14.285 -1.061 -2.529 1.00 94.50 206 LEU A C 1
ATOM 1691 O O . LEU A 1 206 ? -14.432 -0.349 -1.539 1.00 94.50 206 LEU A O 1
ATOM 1695 N N . GLU A 1 207 ? -13.780 -2.292 -2.454 1.00 94.62 207 GLU A N 1
ATOM 1696 C CA . GLU A 1 207 ? -13.325 -2.884 -1.199 1.00 94.62 207 GLU A CA 1
ATOM 1697 C C . GLU A 1 207 ? -12.144 -2.105 -0.599 1.00 94.62 207 GLU A C 1
ATOM 1699 O O . GLU A 1 207 ? -12.119 -1.859 0.606 1.00 94.62 207 GLU A O 1
ATOM 1704 N N . ALA A 1 208 ? -11.186 -1.659 -1.417 1.00 95.75 208 ALA A N 1
ATOM 1705 C CA . ALA A 1 208 ? -10.067 -0.843 -0.954 1.00 95.75 208 ALA A CA 1
ATOM 1706 C C . ALA A 1 208 ? -10.536 0.491 -0.351 1.00 95.75 208 ALA A C 1
ATOM 1708 O O . ALA A 1 208 ? -10.056 0.863 0.720 1.00 95.75 208 ALA A O 1
ATOM 1709 N N . ASP A 1 209 ? -11.494 1.178 -0.981 1.00 96.19 209 ASP A N 1
ATOM 1710 C CA . ASP A 1 209 ? -12.070 2.421 -0.448 1.00 96.19 209 ASP A CA 1
ATOM 1711 C C . ASP A 1 209 ? -12.797 2.193 0.885 1.00 96.19 209 ASP A C 1
ATOM 1713 O O . ASP A 1 209 ? -12.582 2.931 1.849 1.00 96.19 209 ASP A O 1
ATOM 1717 N N . GLN A 1 210 ? -13.592 1.124 0.988 1.00 95.69 210 GLN A N 1
ATOM 1718 C CA . GLN A 1 210 ? -14.252 0.744 2.242 1.00 95.69 210 GLN A CA 1
ATOM 1719 C C . GLN A 1 210 ? -13.239 0.437 3.353 1.00 95.69 210 GLN A C 1
ATOM 1721 O O . GLN A 1 210 ? -13.413 0.863 4.497 1.00 95.69 210 GLN A O 1
ATOM 1726 N N . LYS A 1 211 ? -12.152 -0.268 3.022 1.00 96.06 211 LYS A N 1
ATOM 1727 C CA . LYS A 1 211 ? -11.064 -0.571 3.960 1.00 96.06 211 LYS A CA 1
ATOM 1728 C C . LYS A 1 211 ? -10.334 0.688 4.417 1.00 96.06 211 LYS A C 1
ATOM 1730 O O . LYS A 1 211 ? -10.037 0.795 5.605 1.00 96.06 211 LYS A O 1
ATOM 1735 N N . ILE A 1 212 ? -10.085 1.648 3.523 1.00 97.19 212 ILE A N 1
ATOM 1736 C CA . ILE A 1 212 ? -9.503 2.952 3.883 1.00 97.19 212 ILE A CA 1
ATOM 1737 C C . ILE A 1 212 ? -10.413 3.680 4.874 1.00 97.19 212 ILE A C 1
ATOM 1739 O O . ILE A 1 212 ? -9.935 4.074 5.936 1.00 97.19 212 ILE A O 1
ATOM 1743 N N . ALA A 1 213 ? -11.708 3.804 4.572 1.00 97.19 213 ALA A N 1
ATOM 1744 C CA . ALA A 1 213 ? -12.664 4.487 5.446 1.00 97.19 213 ALA A CA 1
ATOM 1745 C C . ALA A 1 213 ? -12.723 3.845 6.841 1.00 97.19 213 ALA A C 1
ATOM 1747 O O . ALA A 1 213 ? -12.695 4.535 7.861 1.00 97.19 213 ALA A O 1
ATOM 1748 N N . ARG A 1 214 ? -12.722 2.509 6.899 1.00 97.56 214 ARG A N 1
ATOM 1749 C CA . ARG A 1 214 ? -12.716 1.772 8.165 1.00 97.56 214 ARG A CA 1
ATOM 1750 C C . ARG A 1 214 ? -11.425 1.996 8.964 1.00 97.56 214 ARG A C 1
ATOM 1752 O O . ARG A 1 214 ? -11.487 2.183 10.176 1.00 97.56 214 ARG A O 1
ATOM 1759 N N . LEU A 1 215 ? -10.261 2.007 8.312 1.00 97.69 215 LEU A N 1
ATOM 1760 C CA . LEU A 1 215 ? -8.980 2.307 8.966 1.00 97.69 215 LEU A CA 1
ATOM 1761 C C . LEU A 1 215 ? -8.920 3.751 9.486 1.00 97.69 215 LEU A C 1
ATOM 1763 O O . LEU A 1 215 ? -8.414 3.994 10.580 1.00 97.69 215 LEU A O 1
ATOM 1767 N N . GLU A 1 216 ? -9.447 4.713 8.726 1.00 97.88 216 GLU A N 1
ATOM 1768 C CA . GLU A 1 216 ? -9.535 6.116 9.147 1.00 97.88 216 GLU A CA 1
ATOM 1769 C C . GLU A 1 216 ? -10.460 6.278 10.364 1.00 97.88 216 GLU A C 1
ATOM 1771 O O . GLU A 1 216 ? -10.108 6.987 11.308 1.00 97.88 216 GLU A O 1
ATOM 1776 N N . PHE A 1 217 ? -11.562 5.531 10.419 1.00 97.94 217 PHE A N 1
ATOM 1777 C CA . PHE A 1 217 ? -12.431 5.469 11.595 1.00 97.94 217 PHE A CA 1
ATOM 1778 C C . PHE A 1 217 ? -11.744 4.873 12.836 1.00 97.94 217 PHE A C 1
ATOM 1780 O O . PHE A 1 217 ? -11.897 5.385 13.944 1.00 97.94 217 PHE A O 1
ATOM 1787 N N . MET A 1 218 ? -10.920 3.832 12.685 1.00 98.19 218 MET A N 1
ATOM 1788 C CA . MET A 1 218 ? -10.137 3.314 13.819 1.00 98.19 218 MET A CA 1
ATOM 1789 C C . MET A 1 218 ? -9.157 4.361 14.362 1.00 98.19 218 MET A C 1
ATOM 1791 O O . MET A 1 218 ? -8.963 4.456 15.574 1.00 98.19 218 MET A O 1
ATOM 1795 N N . LYS A 1 219 ? -8.567 5.188 13.486 1.00 97.88 219 LYS A N 1
ATOM 1796 C CA . LYS A 1 219 ? -7.714 6.308 13.918 1.00 97.88 219 LYS A CA 1
ATOM 1797 C C . LYS A 1 219 ? -8.502 7.346 14.710 1.00 97.88 219 LYS A C 1
ATOM 1799 O O . LYS A 1 219 ? -7.981 7.832 15.712 1.00 97.88 219 LYS A O 1
ATOM 1804 N N . SER A 1 220 ? -9.723 7.683 14.288 1.00 97.19 220 SER A N 1
ATOM 1805 C CA . SER A 1 220 ? -10.557 8.630 15.036 1.00 97.19 220 SER A CA 1
ATOM 1806 C C . SER A 1 220 ? -10.955 8.076 16.402 1.00 97.19 220 SER A C 1
ATOM 1808 O O . SER A 1 220 ? -10.802 8.795 17.383 1.00 97.19 220 SER A O 1
ATOM 1810 N N . LEU A 1 221 ? -11.342 6.796 16.493 1.00 97.31 221 LEU A N 1
ATOM 1811 C CA . LEU A 1 221 ? -11.645 6.141 17.776 1.00 97.31 221 LEU A CA 1
ATOM 1812 C C . LEU A 1 221 ? -10.456 6.182 18.739 1.00 97.31 221 LEU A C 1
ATOM 1814 O O . LEU A 1 221 ? -10.604 6.520 19.911 1.00 97.31 221 LEU A O 1
ATOM 1818 N N . LEU A 1 222 ? -9.260 5.859 18.240 1.00 97.25 222 LEU A N 1
ATOM 1819 C CA . LEU A 1 222 ? -8.042 5.914 19.041 1.00 97.25 222 LEU A CA 1
ATOM 1820 C C . LEU A 1 222 ? -7.743 7.345 19.512 1.00 97.25 222 LEU A C 1
ATOM 1822 O O . LEU A 1 222 ? -7.349 7.545 20.659 1.00 97.25 222 LEU A O 1
ATOM 1826 N N . SER A 1 223 ? -7.920 8.340 18.640 1.00 96.69 223 SER A N 1
ATOM 1827 C CA . SER A 1 223 ? -7.712 9.748 18.990 1.00 96.69 223 SER A CA 1
ATOM 1828 C C . SER A 1 223 ? -8.688 10.220 20.064 1.00 96.69 223 SER A C 1
ATOM 1830 O O . SER A 1 223 ? -8.262 10.870 21.014 1.00 96.69 223 SER A O 1
ATOM 1832 N N . GLU A 1 224 ? -9.971 9.881 19.930 1.00 96.12 224 GLU A N 1
ATOM 1833 C CA . GLU A 1 224 ? -11.022 10.201 20.902 1.00 96.12 224 GLU A CA 1
ATOM 1834 C C . GLU A 1 224 ? -10.689 9.601 22.275 1.00 96.12 224 GLU A C 1
ATOM 1836 O O . GLU A 1 224 ? -10.651 10.311 23.279 1.00 96.12 224 GLU A O 1
ATOM 1841 N N . TRP A 1 225 ? -10.303 8.324 22.305 1.00 96.56 225 TRP A N 1
ATOM 1842 C CA . TRP A 1 225 ? -9.883 7.638 23.527 1.00 96.56 225 TRP A CA 1
ATOM 1843 C C . TRP A 1 225 ? -8.650 8.269 24.193 1.00 96.56 225 TRP A C 1
ATOM 1845 O O . TRP A 1 225 ? -8.575 8.363 25.418 1.00 96.56 225 TRP A O 1
ATOM 1855 N N . MET A 1 226 ? -7.668 8.720 23.403 1.00 95.56 226 MET A N 1
ATOM 1856 C CA . MET A 1 226 ? -6.478 9.395 23.935 1.00 95.56 226 MET A CA 1
ATOM 1857 C C . MET A 1 226 ? -6.790 10.769 24.539 1.00 95.56 226 MET A C 1
ATOM 1859 O O . MET A 1 226 ? -6.055 11.206 25.423 1.00 95.56 226 MET A O 1
ATOM 1863 N N . ILE A 1 227 ? -7.827 11.460 24.054 1.00 96.25 227 ILE A N 1
ATOM 1864 C CA . ILE A 1 227 ? -8.268 12.753 24.595 1.00 96.25 227 ILE A CA 1
ATOM 1865 C C . ILE A 1 227 ? -8.979 12.542 25.935 1.00 96.25 227 ILE A C 1
ATOM 1867 O O . ILE A 1 227 ? -8.615 13.201 26.905 1.00 96.25 227 ILE A O 1
ATOM 1871 N N . ASP A 1 228 ? -9.903 11.579 26.009 1.00 95.56 228 ASP A N 1
ATOM 1872 C CA . ASP A 1 228 ? -10.658 11.241 27.231 1.00 95.56 228 ASP A CA 1
ATOM 1873 C C . ASP A 1 228 ? -9.732 10.902 28.414 1.00 95.56 228 ASP A C 1
ATOM 1875 O O . ASP A 1 228 ? -9.986 11.280 29.548 1.00 95.56 228 ASP A O 1
ATOM 1879 N N . ARG A 1 229 ? -8.588 10.259 28.144 1.00 91.94 229 ARG A N 1
ATOM 1880 C CA . ARG A 1 229 ? -7.578 9.896 29.158 1.00 91.94 229 ARG A CA 1
ATOM 1881 C C . ARG A 1 229 ? -6.684 11.035 29.646 1.00 91.94 229 ARG A C 1
ATOM 1883 O O . ARG A 1 229 ? -5.942 10.832 30.606 1.00 91.94 229 ARG A O 1
ATOM 1890 N N . LYS A 1 230 ? -6.644 12.157 28.929 1.00 88.69 230 LYS A N 1
ATOM 1891 C CA . LYS A 1 230 ? -5.843 13.328 29.315 1.00 88.69 230 LYS A CA 1
ATOM 1892 C C . LYS A 1 230 ? -6.633 14.316 30.173 1.00 88.69 230 LYS A C 1
ATOM 1894 O O . LYS A 1 230 ? -6.001 15.190 30.761 1.00 88.69 230 LYS A O 1
ATOM 1899 N N . SER A 1 231 ? -7.963 14.203 30.177 1.00 78.38 231 SER A N 1
ATOM 1900 C CA . SER A 1 231 ? -8.858 14.981 31.035 1.00 78.38 231 SER A CA 1
ATOM 1901 C C . SER A 1 231 ? -8.927 14.403 32.442 1.00 78.38 231 SER A C 1
ATOM 1903 O O . SER A 1 231 ? -9.300 15.203 33.327 1.00 78.38 231 SER A O 1
#